Protein AF-A0A0F9EBJ7-F1 (afdb_monomer_lite)

Foldseek 3Di:
DVVVVVVVVVVCVVVCVLVPPPPLLDWWWADDDDQKTKTQDGPVPPPAPARIFIWGDPDPQDIDTDGGAFFWWDDDDQWIWGAGPQFIWIWRCPDPVPVVTDIDGDNDPVVVVVVCVVVVNDDDDDIDGPSVVVVVDDVCNTCVLQQPPCCVPPNHGLSVVLVVLLVVLLVVLLVCLQVDPDPPPNLVVLLVSLVVSLVSSCVSNVHDDPPPVVSNPVSSVSSNVSSPVSNVVNVVVVVVVVVVVVVD

Structure (mmCIF, N/CA/C/O backbone):
data_AF-A0A0F9EBJ7-F1
#
_entry.id   AF-A0A0F9EBJ7-F1
#
loop_
_atom_site.group_PDB
_atom_site.id
_atom_site.type_symbol
_atom_site.label_atom_id
_atom_site.label_alt_id
_atom_site.label_comp_id
_atom_site.label_asym_id
_atom_site.label_entity_id
_atom_site.label_seq_id
_atom_site.pdbx_PDB_ins_code
_atom_site.Cartn_x
_atom_site.Cartn_y
_atom_site.Cartn_z
_atom_site.occupancy
_atom_site.B_iso_or_equiv
_atom_site.auth_seq_id
_atom_site.auth_comp_id
_atom_site.auth_asym_id
_atom_site.auth_atom_id
_atom_site.pdbx_PDB_model_num
ATOM 1 N N . GLN A 1 1 ? -29.684 10.568 27.887 1.00 41.47 1 GLN A N 1
ATOM 2 C CA . GLN A 1 1 ? -29.953 10.331 26.450 1.00 41.47 1 GLN A CA 1
ATOM 3 C C . GLN A 1 1 ? -28.861 10.939 25.567 1.00 41.47 1 GLN A C 1
ATOM 5 O O . GLN A 1 1 ? -28.339 10.220 24.732 1.00 41.47 1 GLN A O 1
ATOM 10 N N . VAL A 1 2 ? -28.421 12.177 25.821 1.00 35.47 2 VAL A N 1
ATOM 11 C CA . VAL A 1 2 ? -27.367 12.871 25.046 1.00 35.47 2 VAL A CA 1
ATOM 12 C C . VAL A 1 2 ? -26.013 12.131 25.005 1.00 35.47 2 VAL A C 1
ATOM 14 O O . VAL A 1 2 ? -25.468 11.923 23.932 1.00 35.47 2 VAL A O 1
ATOM 17 N N . ILE A 1 3 ? -25.502 11.632 26.137 1.00 37.12 3 ILE A N 1
ATOM 18 C CA . ILE A 1 3 ? -24.195 10.930 26.193 1.00 37.12 3 ILE A CA 1
ATOM 19 C C . ILE A 1 3 ? -24.208 9.602 25.409 1.00 37.12 3 ILE A C 1
ATOM 21 O O . ILE A 1 3 ? -23.233 9.232 24.765 1.00 37.12 3 ILE A O 1
ATOM 25 N N . LEU A 1 4 ? -25.345 8.906 25.422 1.00 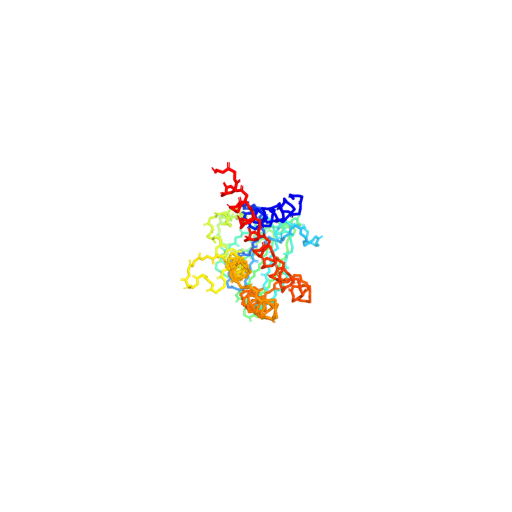36.62 4 LEU A N 1
ATOM 26 C CA . LEU A 1 4 ? -25.570 7.652 24.697 1.00 36.62 4 LEU A CA 1
ATOM 27 C C . LEU A 1 4 ? -25.615 7.871 23.179 1.00 36.62 4 LEU A C 1
ATOM 29 O O . LEU A 1 4 ? -25.099 7.052 22.425 1.00 36.62 4 LEU A O 1
ATOM 33 N N . ALA A 1 5 ? -26.188 8.999 22.751 1.00 39.44 5 ALA A N 1
ATOM 34 C CA . ALA A 1 5 ? -26.168 9.419 21.358 1.00 39.44 5 ALA A CA 1
ATOM 35 C C . ALA A 1 5 ? -24.746 9.783 20.906 1.00 39.44 5 ALA A C 1
ATOM 37 O O . ALA A 1 5 ? -24.339 9.362 19.835 1.00 39.44 5 ALA A O 1
ATOM 38 N N . ILE A 1 6 ? -23.953 10.468 21.738 1.00 42.91 6 ILE A N 1
ATOM 39 C CA . ILE A 1 6 ? -22.567 10.844 21.404 1.00 42.91 6 ILE A CA 1
ATOM 40 C C . ILE A 1 6 ? -21.671 9.606 21.233 1.00 42.91 6 ILE A C 1
ATOM 42 O O . ILE A 1 6 ? -20.919 9.529 20.265 1.00 42.91 6 ILE A O 1
ATOM 46 N N . ILE A 1 7 ? -21.783 8.608 22.119 1.00 44.38 7 ILE A N 1
ATOM 47 C CA . ILE A 1 7 ? -21.008 7.358 22.013 1.00 44.38 7 ILE A CA 1
ATOM 48 C C . ILE A 1 7 ? -21.463 6.531 20.801 1.00 44.38 7 ILE A C 1
ATOM 50 O O . ILE A 1 7 ? -20.623 6.014 20.071 1.00 44.38 7 ILE A O 1
ATOM 54 N N . GLY A 1 8 ? -22.774 6.443 20.546 1.00 41.69 8 GLY A N 1
ATOM 55 C CA . GLY A 1 8 ? -23.313 5.760 19.366 1.00 41.69 8 GLY A CA 1
ATOM 56 C C . GLY A 1 8 ? -22.931 6.438 18.045 1.00 41.69 8 GLY A C 1
ATOM 57 O O . GLY A 1 8 ? -22.617 5.755 17.077 1.00 41.69 8 GLY A O 1
ATOM 58 N N . ILE A 1 9 ? -22.888 7.771 18.009 1.00 47.06 9 ILE A N 1
ATOM 59 C CA . ILE A 1 9 ? -22.461 8.548 16.838 1.00 47.06 9 ILE A CA 1
ATOM 60 C C . ILE A 1 9 ? -20.952 8.398 16.622 1.00 47.06 9 ILE A C 1
ATOM 62 O O . ILE A 1 9 ? -20.537 8.120 15.503 1.00 47.06 9 ILE A O 1
ATOM 66 N N . GLY A 1 10 ? -20.134 8.484 17.678 1.00 44.97 10 GLY A N 1
ATOM 67 C CA . GLY A 1 10 ? -18.693 8.219 17.585 1.00 44.97 10 GLY A CA 1
ATOM 68 C C . GLY A 1 10 ? -18.390 6.798 17.092 1.00 44.97 10 GLY A C 1
ATOM 69 O O . GLY A 1 10 ? -17.510 6.607 16.259 1.00 44.97 10 GLY A O 1
ATOM 70 N N . PHE A 1 11 ? -19.181 5.817 17.536 1.00 47.69 11 PHE A N 1
ATOM 71 C CA . PHE A 1 11 ? -19.121 4.420 17.101 1.00 47.69 11 PHE A CA 1
ATOM 72 C C . PHE A 1 11 ? -19.476 4.241 15.621 1.00 47.69 11 PHE A C 1
ATOM 74 O O . PHE A 1 11 ? -18.736 3.586 14.891 1.00 47.69 11 PHE A O 1
ATOM 81 N N . VAL A 1 12 ? -20.574 4.847 15.159 1.00 48.03 12 VAL A N 1
ATOM 82 C CA . VAL A 1 12 ? -20.976 4.788 13.746 1.00 48.03 12 VAL A CA 1
ATOM 83 C C . VAL A 1 12 ? -19.964 5.523 12.874 1.00 48.03 12 VAL A C 1
ATOM 85 O O . VAL A 1 12 ? -19.597 4.995 11.837 1.00 48.03 12 VAL A O 1
ATOM 88 N N . ILE A 1 13 ? -19.441 6.673 13.304 1.00 50.53 13 ILE A N 1
ATOM 89 C CA . ILE A 1 13 ? -18.408 7.404 12.562 1.00 50.53 13 ILE A CA 1
ATOM 90 C C . ILE A 1 13 ? -17.127 6.576 12.467 1.00 50.53 13 ILE A C 1
ATOM 92 O O . ILE A 1 13 ? -16.574 6.464 11.385 1.00 50.53 13 ILE A O 1
ATOM 96 N N . MET A 1 14 ? -16.665 5.941 13.546 1.00 46.34 14 MET A N 1
ATOM 97 C CA . MET A 1 14 ? -15.438 5.139 13.510 1.00 46.34 14 MET A CA 1
ATOM 98 C C . MET A 1 14 ? -15.604 3.862 12.666 1.00 46.34 14 MET A C 1
ATOM 100 O O . MET A 1 14 ? -14.708 3.510 11.897 1.00 46.34 14 MET A O 1
ATOM 104 N N . LEU A 1 15 ? -16.766 3.203 12.755 1.00 44.88 15 LEU A N 1
ATOM 105 C CA . LEU A 1 15 ? -17.109 2.030 11.946 1.00 44.88 15 LEU A CA 1
ATOM 106 C C . LEU A 1 15 ? -17.246 2.401 10.462 1.00 44.88 15 LEU A C 1
ATOM 108 O O . LEU A 1 1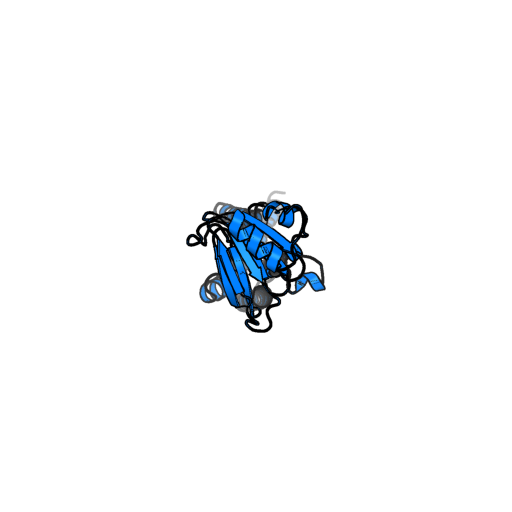5 ? -16.684 1.727 9.603 1.00 44.88 15 LEU A O 1
ATOM 112 N N . VAL A 1 16 ? -17.943 3.499 10.162 1.00 46.53 16 VAL A N 1
ATOM 113 C CA . VAL A 1 16 ? -18.090 4.028 8.804 1.00 46.53 16 VAL A CA 1
ATOM 114 C C . VAL A 1 16 ? -16.726 4.457 8.276 1.00 46.53 16 VAL A C 1
ATOM 116 O O . VAL A 1 16 ? -16.381 4.027 7.191 1.00 46.53 16 VAL A O 1
ATOM 119 N N . SER A 1 17 ? -15.885 5.170 9.023 1.00 44.59 17 SER A N 1
ATOM 120 C CA . SER A 1 17 ? -14.534 5.553 8.579 1.00 44.59 17 SER A CA 1
ATOM 121 C C . SER A 1 17 ? -13.614 4.353 8.327 1.00 44.59 17 SER A C 1
ATOM 123 O O . SER A 1 17 ? -12.820 4.377 7.390 1.00 44.59 17 SER A O 1
ATOM 125 N N . SER A 1 18 ? -13.747 3.276 9.110 1.00 45.25 18 SER A N 1
ATOM 126 C CA . SER A 1 18 ? -13.016 2.021 8.886 1.00 45.25 18 SER A CA 1
ATOM 127 C C . SER A 1 18 ? -13.520 1.248 7.662 1.00 45.25 18 SER A C 1
ATOM 129 O O . SER A 1 18 ? -12.731 0.560 7.017 1.00 45.25 18 SER A O 1
ATOM 131 N N . LEU A 1 19 ? -14.819 1.324 7.360 1.00 42.00 19 LEU A N 1
ATOM 132 C CA . LEU A 1 19 ? -15.451 0.648 6.220 1.00 42.00 19 LEU A CA 1
ATOM 133 C C . LEU A 1 19 ? -15.429 1.495 4.937 1.00 42.00 19 LEU A C 1
ATOM 135 O O . LEU A 1 19 ? -15.566 0.956 3.843 1.00 42.00 19 LEU A O 1
ATOM 139 N N . SER A 1 20 ? -15.229 2.807 5.064 1.00 42.09 20 SER A N 1
ATOM 140 C CA . SER A 1 20 ? -15.301 3.798 3.984 1.00 42.09 20 SER A CA 1
ATOM 141 C C . SER A 1 20 ? -13.928 4.270 3.534 1.00 42.09 20 SER A C 1
ATOM 143 O O . SER A 1 20 ? -13.817 5.411 3.097 1.00 42.09 20 SER A O 1
ATOM 145 N N . ARG A 1 21 ? -12.874 3.441 3.600 1.00 44.88 21 ARG A N 1
ATOM 146 C CA . ARG A 1 21 ? -11.700 3.701 2.749 1.00 44.88 21 ARG A CA 1
ATOM 147 C C . ARG A 1 21 ? -12.188 3.536 1.304 1.00 4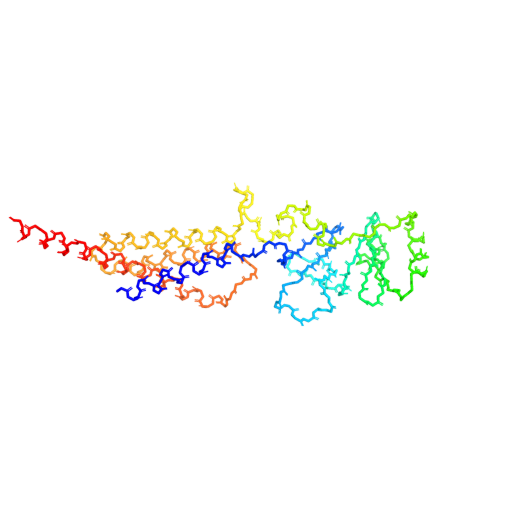4.88 21 ARG A C 1
ATOM 149 O O . ARG A 1 21 ? -12.417 2.395 0.897 1.00 44.88 21 ARG A O 1
ATOM 156 N N . PRO A 1 22 ? -12.434 4.624 0.548 1.00 39.66 22 PRO A N 1
ATOM 157 C CA . PRO A 1 22 ? -13.101 4.519 -0.737 1.00 39.66 22 PRO A CA 1
ATOM 158 C C . PRO A 1 22 ? -12.236 3.691 -1.683 1.00 39.66 22 PRO A C 1
ATOM 160 O O . PRO A 1 22 ? -11.007 3.811 -1.700 1.00 39.66 22 PRO A O 1
ATOM 163 N N . GLY A 1 23 ? -12.896 2.827 -2.451 1.00 41.59 23 GLY A N 1
ATOM 164 C CA . GLY A 1 23 ? -12.263 1.991 -3.459 1.00 41.59 23 GLY A CA 1
ATOM 165 C C . GLY A 1 23 ? -11.444 2.807 -4.459 1.00 41.59 23 GLY A C 1
ATOM 166 O O . GLY A 1 23 ? -11.782 3.945 -4.772 1.00 41.59 23 GLY A O 1
ATOM 167 N N . LEU A 1 24 ? -10.368 2.192 -4.957 1.00 43.75 24 LEU A N 1
ATOM 168 C CA . LEU A 1 24 ? -9.557 2.583 -6.126 1.00 43.75 24 LEU A CA 1
ATOM 169 C C . LEU A 1 24 ? -8.849 3.958 -6.097 1.00 43.75 24 LEU A C 1
ATOM 171 O O . LEU A 1 24 ? -7.840 4.116 -6.776 1.00 43.75 24 LEU A O 1
ATOM 175 N N . ALA A 1 25 ? -9.288 4.926 -5.291 1.00 50.34 25 ALA A N 1
ATOM 176 C CA . ALA A 1 25 ? -8.582 6.186 -5.028 1.00 50.34 25 ALA A CA 1
ATOM 177 C C . ALA A 1 25 ? -7.553 6.072 -3.891 1.00 50.34 25 ALA A C 1
ATOM 179 O O . ALA A 1 25 ? -6.746 6.974 -3.685 1.00 50.34 25 ALA A O 1
ATOM 180 N N . ALA A 1 26 ? -7.609 4.975 -3.142 1.00 64.81 26 ALA A N 1
ATOM 181 C CA . ALA A 1 26 ? -6.807 4.767 -1.957 1.00 64.81 26 ALA A CA 1
ATOM 182 C C . ALA A 1 26 ? -5.396 4.261 -2.298 1.00 64.81 26 ALA A C 1
ATOM 184 O O . ALA A 1 26 ? -5.208 3.508 -3.255 1.00 64.81 26 ALA A O 1
ATOM 185 N N . GLU A 1 27 ? -4.441 4.694 -1.478 1.00 78.94 27 GLU A N 1
ATOM 186 C CA . GLU A 1 27 ? -3.026 4.319 -1.466 1.00 78.94 27 GLU A CA 1
ATOM 187 C C . GLU A 1 27 ? -2.799 2.848 -1.834 1.00 78.94 27 GLU A C 1
ATOM 189 O O . GLU A 1 27 ? -3.574 1.971 -1.442 1.00 78.94 27 GLU A O 1
ATOM 194 N N . PHE A 1 28 ? -1.776 2.562 -2.630 1.00 84.88 28 PHE A N 1
ATOM 195 C CA . PHE A 1 28 ? -1.400 1.187 -2.954 1.00 84.88 28 PHE A CA 1
ATOM 196 C C . PHE A 1 28 ? 0.085 1.093 -3.264 1.00 84.88 28 PHE A C 1
ATOM 198 O O . PHE A 1 28 ? 0.660 2.041 -3.794 1.00 84.88 28 PHE A O 1
ATOM 205 N N . SER A 1 29 ? 0.665 -0.080 -3.022 1.00 86.75 29 SER A N 1
ATOM 206 C CA . SER A 1 29 ? 1.992 -0.459 -3.495 1.00 86.75 29 SER A CA 1
ATOM 207 C C . SER A 1 29 ? 1.889 -1.674 -4.414 1.00 86.75 29 SER A C 1
ATOM 209 O O . SER A 1 29 ? 1.451 -2.750 -4.012 1.00 86.75 29 SER A O 1
ATOM 211 N N . LEU A 1 30 ? 2.281 -1.502 -5.674 1.00 89.00 30 LEU A N 1
ATOM 212 C CA . LEU A 1 30 ? 2.245 -2.539 -6.696 1.00 89.00 30 LEU A CA 1
ATOM 213 C C . LEU A 1 30 ? 3.663 -3.006 -7.014 1.00 89.00 30 LEU A C 1
ATOM 215 O O . LEU A 1 30 ? 4.438 -2.275 -7.627 1.00 89.00 30 LEU A O 1
ATOM 219 N N . THR A 1 31 ? 3.997 -4.244 -6.654 1.00 89.44 31 THR A N 1
ATOM 220 C CA . THR A 1 31 ? 5.281 -4.847 -7.040 1.00 89.44 31 THR A CA 1
ATOM 221 C C . THR A 1 31 ? 5.350 -5.045 -8.552 1.00 89.44 31 THR A C 1
ATOM 223 O O . THR A 1 31 ? 4.503 -5.719 -9.136 1.00 89.44 31 THR A O 1
ATOM 226 N N . ILE A 1 32 ? 6.382 -4.471 -9.169 1.00 89.50 32 ILE A N 1
ATOM 227 C CA . ILE A 1 32 ? 6.629 -4.518 -10.611 1.00 89.50 32 ILE A CA 1
ATOM 228 C C . ILE A 1 32 ? 7.550 -5.699 -10.933 1.00 89.50 32 ILE A C 1
ATOM 230 O O . ILE A 1 32 ? 7.145 -6.657 -11.585 1.00 89.50 32 ILE A O 1
ATOM 234 N N . VAL A 1 33 ? 8.785 -5.639 -10.424 1.00 88.56 33 VAL A N 1
ATOM 235 C CA . VAL A 1 33 ? 9.824 -6.667 -10.563 1.00 88.56 33 VAL A CA 1
ATOM 236 C C . VAL A 1 33 ? 10.621 -6.710 -9.269 1.00 88.56 33 VAL A C 1
ATOM 238 O O . VAL A 1 33 ? 11.180 -5.701 -8.841 1.00 88.56 33 VAL A O 1
ATOM 241 N N . GLY A 1 34 ? 10.706 -7.884 -8.642 1.00 86.62 34 GLY A N 1
ATOM 242 C CA . GLY A 1 34 ? 11.534 -8.101 -7.455 1.00 86.62 34 GLY A CA 1
ATOM 243 C C . GLY A 1 34 ? 11.251 -7.097 -6.331 1.00 86.62 34 GLY A C 1
ATOM 244 O O . GLY A 1 34 ? 10.218 -7.168 -5.670 1.00 86.62 34 GLY A O 1
ATOM 245 N N . ARG A 1 35 ? 12.197 -6.181 -6.091 1.00 88.75 35 ARG A N 1
ATOM 246 C CA . ARG A 1 35 ? 12.136 -5.167 -5.021 1.00 88.75 35 ARG A CA 1
ATOM 247 C C . ARG A 1 35 ? 11.586 -3.811 -5.478 1.00 88.75 35 ARG A C 1
ATOM 249 O O . ARG A 1 35 ? 11.490 -2.909 -4.650 1.00 88.75 35 ARG A O 1
ATOM 256 N N . TYR A 1 36 ? 11.257 -3.650 -6.755 1.00 91.25 36 TYR A N 1
ATOM 257 C CA . TYR A 1 36 ? 10.780 -2.389 -7.323 1.00 91.25 36 TYR A CA 1
ATOM 258 C C . TYR A 1 36 ? 9.254 -2.365 -7.360 1.00 91.25 36 TYR A C 1
ATOM 260 O O . TYR A 1 36 ? 8.621 -3.348 -7.758 1.00 91.25 36 TYR A O 1
ATOM 268 N N . GLN A 1 37 ? 8.664 -1.252 -6.928 1.00 91.81 37 GLN A N 1
ATOM 269 C CA . GLN A 1 37 ? 7.217 -1.105 -6.789 1.00 91.81 37 GLN A CA 1
ATOM 270 C C . GLN A 1 37 ? 6.756 0.260 -7.317 1.00 91.81 37 GLN A C 1
ATOM 272 O O . GLN A 1 37 ? 7.476 1.245 -7.161 1.00 91.81 37 GLN A O 1
ATOM 277 N N . VAL A 1 38 ? 5.561 0.326 -7.911 1.00 91.31 38 VAL A N 1
ATOM 278 C CA . VAL A 1 38 ? 4.850 1.598 -8.114 1.00 91.31 38 VAL A CA 1
ATOM 279 C C . VAL A 1 38 ? 3.973 1.835 -6.896 1.00 91.31 38 VAL A C 1
ATOM 281 O O . VAL A 1 38 ? 3.098 1.022 -6.597 1.00 91.31 38 VAL A O 1
ATOM 284 N N . LEU A 1 39 ? 4.193 2.948 -6.214 1.00 89.56 39 LEU A N 1
ATOM 285 C CA . LEU A 1 39 ? 3.394 3.383 -5.081 1.00 89.56 39 LEU A CA 1
ATOM 286 C C . LEU A 1 39 ? 2.494 4.544 -5.515 1.00 89.56 39 LEU A C 1
ATOM 288 O O . LEU A 1 39 ? 2.959 5.497 -6.137 1.00 89.56 39 LEU A O 1
ATOM 292 N N . ARG A 1 40 ? 1.214 4.485 -5.154 1.00 88.06 40 ARG A N 1
ATOM 293 C CA . ARG A 1 40 ? 0.338 5.659 -5.107 1.00 88.06 40 ARG A CA 1
ATOM 294 C C . ARG A 1 40 ? 0.342 6.174 -3.669 1.00 88.06 40 ARG A C 1
ATOM 296 O O . ARG A 1 40 ? -0.289 5.518 -2.840 1.00 88.06 40 ARG A O 1
ATOM 303 N N . PRO A 1 41 ? 1.027 7.283 -3.353 1.00 79.56 41 PRO A N 1
ATOM 304 C CA . PRO A 1 41 ? 1.043 7.811 -1.996 1.00 79.56 41 PRO A CA 1
ATOM 305 C C . PRO A 1 41 ? -0.354 8.278 -1.558 1.00 79.56 41 PRO A C 1
ATOM 307 O O . PRO A 1 41 ? -1.207 8.625 -2.384 1.00 79.56 41 PRO A O 1
ATOM 310 N N . GLY A 1 42 ? -0.597 8.272 -0.247 1.00 71.12 42 GLY A N 1
ATOM 311 C CA . GLY A 1 42 ? -1.815 8.824 0.338 1.00 71.12 42 GLY A CA 1
ATOM 312 C C . GLY A 1 42 ? -1.931 10.340 0.125 1.00 71.12 42 GLY A C 1
ATOM 313 O O . GLY A 1 42 ? -0.950 11.040 -0.108 1.00 71.12 42 GLY A O 1
ATOM 314 N N . LEU A 1 43 ? -3.152 10.872 0.249 1.00 58.38 43 LEU A N 1
ATOM 315 C CA . LEU A 1 43 ? -3.437 12.316 0.146 1.00 58.38 43 LEU A CA 1
ATOM 316 C C . LEU A 1 43 ? -2.646 13.176 1.152 1.00 58.38 43 LEU A C 1
ATOM 318 O O . LEU A 1 43 ? -2.486 14.372 0.932 1.00 58.38 43 LEU A O 1
ATOM 322 N N . GLU A 1 44 ? -2.151 12.584 2.241 1.00 52.75 44 GLU A N 1
ATOM 323 C CA . GLU A 1 44 ? -1.390 13.281 3.286 1.00 52.75 44 GLU A CA 1
ATOM 324 C C . GLU A 1 44 ? 0.107 13.426 2.958 1.00 52.75 44 GLU A C 1
ATOM 326 O O . GLU A 1 44 ? 0.806 14.225 3.579 1.00 52.75 44 GLU A O 1
ATOM 331 N N . SER A 1 45 ? 0.616 12.712 1.952 1.00 58.38 45 SER A N 1
ATOM 332 C CA . SER A 1 45 ? 2.043 12.639 1.615 1.00 58.38 45 SER A CA 1
ATOM 333 C C . SER A 1 45 ? 2.523 13.804 0.733 1.00 58.38 45 SER A C 1
ATOM 335 O O . SER A 1 45 ? 3.338 13.570 -0.150 1.00 58.38 45 SER A O 1
ATOM 337 N N . GLY A 1 46 ? 2.005 15.027 0.922 1.00 51.91 46 GLY A N 1
ATOM 338 C CA . GLY A 1 46 ? 2.001 16.192 0.002 1.00 51.91 46 GLY A CA 1
ATOM 339 C C . GLY A 1 46 ? 3.321 16.730 -0.597 1.00 51.91 46 GLY A C 1
ATOM 340 O O . GLY A 1 46 ? 3.381 17.895 -0.979 1.00 51.91 46 GLY A O 1
ATOM 341 N N . HIS A 1 47 ? 4.372 15.921 -0.703 1.00 59.34 47 HIS A N 1
ATOM 342 C CA . HIS A 1 47 ? 5.687 16.245 -1.245 1.00 59.34 47 HIS A CA 1
ATOM 343 C C . HIS A 1 47 ? 6.011 15.574 -2.594 1.00 59.34 47 HIS A C 1
ATOM 345 O O . HIS A 1 47 ? 7.070 15.857 -3.150 1.00 59.34 47 HIS A O 1
ATOM 351 N N . HIS A 1 48 ? 5.135 14.730 -3.152 1.00 67.12 48 HIS A N 1
ATOM 352 C CA . HIS A 1 48 ? 5.399 14.039 -4.424 1.00 67.12 48 HIS A CA 1
ATOM 353 C C . HIS A 1 48 ? 4.866 14.818 -5.632 1.00 67.12 48 HIS A C 1
ATOM 355 O O . HIS A 1 48 ? 3.733 15.297 -5.625 1.00 67.12 48 HIS A O 1
ATOM 361 N N . LYS A 1 49 ? 5.674 14.919 -6.696 1.00 59.44 49 LYS A N 1
ATOM 362 C CA . LYS A 1 49 ? 5.359 15.689 -7.917 1.00 59.44 49 LYS A CA 1
ATOM 363 C C . LYS A 1 49 ? 4.380 15.011 -8.891 1.00 59.44 49 LYS A C 1
ATOM 365 O O . LYS A 1 49 ? 4.158 15.514 -9.981 1.00 59.44 49 LYS A O 1
ATOM 370 N N . GLY A 1 50 ? 3.717 13.927 -8.497 1.00 67.56 50 GLY A N 1
ATOM 371 C CA . GLY A 1 50 ? 2.667 13.319 -9.311 1.00 67.56 50 GLY A CA 1
ATOM 372 C C . GLY A 1 50 ? 1.921 12.195 -8.597 1.00 67.56 50 GLY A C 1
ATOM 373 O O . GLY A 1 50 ? 2.165 11.945 -7.415 1.00 67.56 50 GLY A O 1
ATOM 374 N N . PRO A 1 51 ? 0.980 11.529 -9.293 1.00 76.81 51 PRO A N 1
ATOM 375 C CA . PRO A 1 51 ? 0.068 10.575 -8.669 1.00 76.81 51 PRO A CA 1
ATOM 376 C C . PRO A 1 51 ? 0.743 9.259 -8.272 1.00 76.81 51 PRO A C 1
ATOM 378 O O . PRO A 1 51 ? 0.231 8.575 -7.386 1.00 76.81 51 PRO A O 1
ATOM 381 N N . TYR A 1 52 ? 1.865 8.901 -8.906 1.00 89.25 52 TYR A N 1
ATOM 382 C CA . TYR A 1 52 ? 2.581 7.658 -8.645 1.00 89.25 52 TYR A CA 1
ATOM 383 C C . TYR A 1 52 ? 4.086 7.887 -8.538 1.00 89.25 52 TYR A C 1
ATOM 385 O O . TYR A 1 52 ? 4.656 8.759 -9.196 1.00 89.25 52 TYR A O 1
ATOM 393 N N . VAL A 1 53 ? 4.728 7.067 -7.716 1.00 91.38 53 VAL A N 1
ATOM 394 C CA . VAL A 1 53 ? 6.170 7.100 -7.482 1.00 91.38 53 VAL A CA 1
ATOM 395 C C . VAL A 1 53 ? 6.749 5.701 -7.674 1.00 91.38 53 VAL A C 1
ATOM 397 O O . VAL A 1 53 ? 6.152 4.699 -7.271 1.00 91.38 53 VAL A O 1
ATOM 400 N N . LEU A 1 54 ? 7.913 5.615 -8.309 1.00 91.56 54 LEU A N 1
ATOM 401 C CA . LEU A 1 54 ? 8.689 4.386 -8.402 1.00 91.56 54 LEU A CA 1
ATOM 402 C C . LEU A 1 54 ? 9.581 4.287 -7.169 1.00 91.56 54 LEU A C 1
ATOM 404 O O . LEU A 1 54 ? 10.439 5.141 -6.934 1.00 91.56 54 LEU A O 1
ATOM 408 N N . ILE A 1 55 ? 9.404 3.220 -6.399 1.00 91.25 55 ILE A N 1
ATOM 409 C CA . ILE A 1 55 ? 10.186 2.955 -5.195 1.00 91.25 55 ILE A CA 1
ATOM 410 C C . ILE A 1 55 ? 10.966 1.651 -5.305 1.00 91.25 55 ILE A C 1
ATOM 412 O O . ILE A 1 55 ? 10.611 0.726 -6.039 1.00 91.25 55 ILE A O 1
ATOM 416 N N . ARG A 1 56 ? 12.012 1.561 -4.489 1.00 89.69 56 ARG A N 1
ATOM 417 C CA . ARG A 1 56 ? 12.774 0.347 -4.226 1.00 89.69 56 ARG A CA 1
ATOM 418 C C . ARG A 1 56 ? 12.662 -0.031 -2.764 1.00 89.69 56 ARG A C 1
ATOM 420 O O . ARG A 1 56 ? 13.011 0.745 -1.875 1.00 89.69 56 ARG A O 1
ATOM 427 N N . ARG A 1 57 ? 12.265 -1.268 -2.505 1.00 85.31 57 ARG A N 1
ATOM 428 C CA . ARG A 1 57 ? 12.264 -1.847 -1.167 1.00 85.31 57 ARG A CA 1
ATOM 429 C C . ARG A 1 57 ? 13.681 -2.275 -0.779 1.00 85.31 57 ARG A C 1
ATOM 431 O O . ARG A 1 57 ? 14.211 -3.240 -1.326 1.00 85.31 57 ARG A O 1
ATOM 438 N N . ILE A 1 58 ? 14.288 -1.559 0.167 1.00 83.12 58 ILE A N 1
ATOM 439 C CA . ILE A 1 58 ? 15.610 -1.891 0.725 1.00 83.12 58 ILE A CA 1
ATOM 440 C C . ILE A 1 58 ? 15.451 -2.962 1.805 1.00 83.12 58 ILE A C 1
ATOM 442 O O . ILE A 1 58 ? 16.192 -3.943 1.837 1.00 83.12 58 ILE A O 1
ATOM 446 N N . SER A 1 59 ? 14.448 -2.797 2.665 1.00 77.19 59 SER A N 1
ATOM 447 C CA . SER A 1 59 ? 14.126 -3.726 3.745 1.00 77.19 59 SER A CA 1
ATOM 448 C C . SER A 1 59 ? 12.606 -3.848 3.911 1.00 77.19 59 SER A C 1
ATOM 450 O O . SER A 1 59 ? 11.843 -3.143 3.243 1.00 77.19 59 SER A O 1
ATOM 452 N N . PRO A 1 60 ? 12.111 -4.724 4.802 1.00 68.50 60 PRO A N 1
ATOM 453 C CA . PRO A 1 60 ? 10.684 -4.822 5.070 1.00 68.50 60 PRO A CA 1
ATOM 454 C C . PRO A 1 60 ? 10.021 -3.505 5.490 1.00 68.50 60 PRO A C 1
ATOM 456 O O . PRO A 1 60 ? 8.830 -3.355 5.223 1.00 68.50 60 PRO A O 1
ATOM 459 N N . THR A 1 61 ? 10.783 -2.591 6.099 1.00 67.31 61 THR A N 1
ATOM 460 C CA . THR A 1 61 ? 10.328 -1.317 6.680 1.00 67.31 61 THR A CA 1
ATOM 461 C C . THR A 1 61 ? 10.938 -0.081 6.016 1.00 67.31 61 THR A C 1
ATOM 463 O O . THR A 1 61 ? 10.571 1.032 6.374 1.00 67.31 61 THR A O 1
ATOM 466 N N . MET A 1 62 ? 11.874 -0.252 5.078 1.00 73.19 62 MET A N 1
ATOM 467 C CA . MET A 1 62 ? 12.594 0.849 4.440 1.00 73.19 62 MET A CA 1
ATOM 468 C C . MET A 1 62 ? 12.455 0.786 2.921 1.00 73.19 62 MET A C 1
ATOM 470 O O . MET A 1 62 ? 12.812 -0.210 2.280 1.00 73.19 62 MET A O 1
ATOM 474 N N . THR A 1 63 ? 11.993 1.891 2.350 1.00 83.19 63 THR A N 1
ATOM 475 C CA . THR A 1 63 ? 11.837 2.105 0.912 1.00 83.19 63 THR A CA 1
ATOM 476 C C . THR A 1 63 ? 12.614 3.346 0.491 1.00 83.19 63 THR A C 1
ATOM 478 O O . THR A 1 63 ? 12.584 4.358 1.186 1.00 83.19 63 THR A O 1
ATOM 481 N N . ALA A 1 64 ? 13.303 3.276 -0.644 1.00 86.75 64 ALA A N 1
ATOM 482 C CA . ALA A 1 64 ? 13.903 4.432 -1.298 1.00 86.75 64 ALA A CA 1
ATOM 483 C C . ALA A 1 64 ? 13.037 4.849 -2.485 1.00 86.75 64 ALA A C 1
ATOM 485 O O . ALA A 1 64 ? 12.630 4.000 -3.278 1.00 86.75 64 ALA A O 1
ATOM 486 N N . ILE A 1 65 ? 12.775 6.144 -2.607 1.00 88.69 65 ILE A N 1
ATOM 487 C CA . ILE A 1 65 ? 12.124 6.714 -3.785 1.00 88.69 65 ILE A CA 1
ATOM 488 C C . ILE A 1 65 ? 13.185 6.828 -4.873 1.00 88.69 65 ILE A C 1
ATOM 490 O O . ILE A 1 65 ? 14.261 7.371 -4.634 1.00 88.69 65 ILE A O 1
ATOM 494 N N . LEU A 1 66 ? 12.895 6.267 -6.043 1.00 89.81 66 LEU A N 1
ATOM 495 C CA . LEU A 1 66 ? 13.774 6.347 -7.206 1.00 89.81 66 LEU A CA 1
ATOM 496 C C . LEU A 1 66 ? 13.327 7.447 -8.158 1.00 89.81 66 LEU A C 1
ATOM 498 O O . LEU A 1 66 ? 14.163 8.138 -8.729 1.00 89.81 66 LEU A O 1
ATOM 502 N N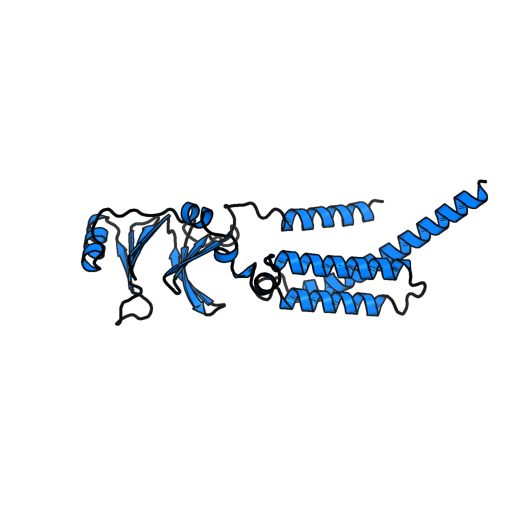 . LEU A 1 67 ? 12.014 7.577 -8.345 1.00 90.31 67 LEU A N 1
ATOM 503 C CA . LEU A 1 67 ? 11.438 8.510 -9.299 1.00 90.31 67 LEU A CA 1
ATOM 504 C C . LEU A 1 67 ? 10.041 8.926 -8.846 1.00 90.31 67 LEU A C 1
ATOM 506 O O . LEU A 1 67 ? 9.201 8.070 -8.570 1.00 90.31 67 LEU A O 1
ATOM 510 N N . ASP A 1 68 ? 9.797 10.229 -8.793 1.00 90.75 68 ASP A N 1
ATOM 511 C CA . ASP A 1 68 ? 8.459 10.787 -8.608 1.00 90.75 68 ASP A CA 1
ATOM 512 C C . ASP A 1 68 ? 7.785 11.025 -9.967 1.00 90.75 68 ASP A C 1
ATOM 514 O O . ASP A 1 68 ? 8.450 11.070 -11.001 1.00 90.75 68 ASP A O 1
ATOM 518 N N . GLY A 1 69 ? 6.462 11.199 -9.967 1.00 89.50 69 GLY A N 1
ATOM 519 C CA . GLY A 1 69 ? 5.742 11.662 -11.156 1.00 89.50 69 GLY A CA 1
ATOM 520 C C . GLY A 1 69 ? 5.580 10.615 -12.252 1.00 89.50 69 GLY A C 1
ATOM 521 O O . GLY A 1 69 ? 5.409 10.974 -13.409 1.00 89.50 69 GLY A O 1
ATOM 522 N N . VAL A 1 70 ? 5.623 9.324 -11.917 1.00 92.06 70 VAL A N 1
ATOM 523 C CA . VAL A 1 70 ? 5.394 8.250 -12.891 1.00 92.06 70 VAL A CA 1
ATOM 524 C C . VAL A 1 70 ? 3.949 8.320 -13.372 1.00 92.06 70 VAL A C 1
ATOM 526 O O . VAL A 1 70 ? 3.034 8.288 -12.556 1.00 92.06 70 VAL A O 1
ATOM 529 N N . GLU A 1 71 ? 3.729 8.371 -14.683 1.00 92.69 71 GLU A N 1
ATOM 530 C CA . GLU A 1 71 ? 2.381 8.365 -15.264 1.00 92.69 71 GLU A CA 1
ATOM 531 C C . GLU A 1 71 ? 2.028 7.000 -15.844 1.00 92.69 71 GLU A C 1
ATOM 533 O O . GLU A 1 71 ? 0.920 6.490 -15.654 1.00 92.69 71 GLU A O 1
ATOM 538 N N . ARG A 1 72 ? 2.982 6.393 -16.556 1.00 94.19 72 ARG A N 1
ATOM 539 C CA . ARG A 1 72 ? 2.817 5.095 -17.212 1.00 94.19 72 ARG A CA 1
ATOM 540 C C . ARG A 1 72 ? 4.106 4.306 -17.153 1.00 94.19 72 ARG A C 1
ATOM 542 O O . ARG A 1 72 ? 5.192 4.876 -17.196 1.00 94.19 72 ARG A O 1
ATOM 549 N N . TYR A 1 73 ? 3.992 2.986 -17.107 1.00 95.25 73 TYR A N 1
ATOM 550 C CA . TYR A 1 73 ? 5.157 2.109 -17.090 1.00 95.25 73 TYR A CA 1
ATOM 551 C C . TYR A 1 73 ? 4.898 0.807 -17.839 1.00 95.25 73 TYR A C 1
ATOM 553 O O . TYR A 1 73 ? 3.762 0.398 -18.066 1.00 95.25 73 TYR A O 1
ATOM 561 N N . ALA A 1 74 ? 5.974 0.136 -18.201 1.00 95.50 74 ALA A N 1
ATOM 562 C CA . ALA A 1 74 ? 5.980 -1.227 -18.679 1.00 95.50 74 ALA A CA 1
ATOM 563 C C . ALA A 1 74 ? 7.246 -1.930 -18.186 1.00 95.50 74 ALA A C 1
ATOM 565 O O . ALA A 1 74 ? 8.170 -1.319 -17.640 1.00 95.50 74 ALA A O 1
ATOM 566 N N . VAL A 1 75 ? 7.243 -3.246 -18.347 1.00 93.69 75 VAL A N 1
ATOM 567 C CA . VAL A 1 75 ? 8.327 -4.121 -17.923 1.00 93.69 75 VAL A CA 1
ATOM 568 C C . VAL A 1 75 ? 8.639 -5.069 -19.059 1.00 93.69 75 VAL A C 1
ATOM 570 O O . VAL A 1 75 ? 7.727 -5.693 -19.601 1.00 93.69 75 VAL A O 1
ATOM 573 N N . HIS A 1 76 ? 9.920 -5.209 -19.371 1.00 92.75 76 HIS A N 1
ATOM 574 C CA . HIS A 1 76 ? 10.428 -6.260 -20.239 1.00 92.75 76 HIS A CA 1
ATOM 575 C C . HIS A 1 76 ? 11.637 -6.900 -19.555 1.00 92.75 76 HIS A C 1
ATOM 577 O O . HIS A 1 76 ? 12.643 -6.236 -19.317 1.00 92.75 76 HIS A O 1
ATOM 583 N N . ASP A 1 77 ? 11.529 -8.180 -19.201 1.00 89.75 77 ASP A N 1
ATOM 584 C CA . ASP A 1 77 ? 12.515 -8.913 -18.399 1.00 89.75 77 ASP A CA 1
ATOM 585 C C . ASP A 1 77 ? 12.909 -8.187 -17.098 1.00 89.75 77 ASP A C 1
ATOM 587 O O . ASP A 1 77 ? 12.147 -8.165 -16.131 1.00 89.75 77 ASP A O 1
ATOM 591 N N . LYS A 1 78 ? 14.111 -7.600 -17.065 1.00 89.75 78 LYS A N 1
ATOM 592 C CA . LYS A 1 78 ? 14.673 -6.848 -15.931 1.00 89.75 78 LYS A CA 1
ATOM 593 C C . LYS A 1 78 ? 14.716 -5.340 -16.188 1.00 89.75 78 LYS A C 1
ATOM 595 O O . LYS A 1 78 ? 15.375 -4.613 -15.456 1.00 89.75 78 LYS A O 1
ATOM 600 N N . VAL A 1 79 ? 14.044 -4.862 -17.228 1.00 92.88 79 VAL A N 1
ATOM 601 C CA . VAL A 1 79 ? 14.025 -3.448 -17.601 1.00 92.88 79 VAL A CA 1
ATOM 602 C C . VAL A 1 79 ? 12.645 -2.884 -17.302 1.00 92.88 79 VAL A C 1
ATOM 604 O O . VAL A 1 79 ? 11.643 -3.322 -17.869 1.00 92.88 79 VAL A O 1
ATOM 607 N N . ILE A 1 80 ? 12.597 -1.905 -16.405 1.00 94.75 80 ILE A N 1
ATOM 608 C CA . ILE A 1 80 ? 11.401 -1.125 -16.090 1.00 94.75 80 ILE A CA 1
ATOM 609 C C . ILE A 1 80 ? 11.526 0.193 -16.841 1.00 94.75 80 ILE A C 1
ATOM 611 O O . ILE A 1 80 ? 12.539 0.875 -16.735 1.00 94.75 80 ILE A O 1
ATOM 615 N N . PHE A 1 81 ? 10.516 0.571 -17.607 1.00 96.19 81 PHE A N 1
ATOM 616 C CA . PHE A 1 81 ? 10.566 1.793 -18.401 1.00 96.19 81 PHE A CA 1
ATOM 617 C C . PHE A 1 81 ? 9.204 2.448 -18.473 1.00 96.19 81 PHE A C 1
ATOM 619 O O . PHE A 1 81 ? 8.181 1.800 -18.254 1.00 96.19 81 PHE A O 1
ATOM 626 N N . GLY A 1 82 ? 9.175 3.733 -18.792 1.00 95.94 82 GLY A N 1
ATOM 627 C CA . GLY A 1 82 ? 7.918 4.453 -18.806 1.00 95.94 82 GLY A CA 1
ATOM 628 C C . GLY A 1 82 ? 8.057 5.938 -19.051 1.00 95.94 82 GLY A C 1
ATOM 629 O O . GLY A 1 82 ? 9.069 6.414 -19.564 1.00 95.94 82 GLY A O 1
ATOM 630 N N . GLU A 1 83 ? 6.996 6.630 -18.671 1.00 95.00 83 GLU A N 1
ATOM 631 C CA . GLU A 1 83 ? 6.780 8.058 -18.851 1.00 95.00 83 GLU A CA 1
ATOM 632 C C . GLU A 1 83 ? 6.539 8.702 -17.484 1.00 95.00 83 GLU A C 1
ATOM 634 O O . GLU A 1 83 ? 5.878 8.118 -16.611 1.00 95.00 83 GLU A O 1
ATOM 639 N N . THR A 1 84 ? 7.103 9.890 -17.310 1.00 93.69 84 THR A N 1
ATOM 640 C CA . THR A 1 84 ? 6.884 10.776 -16.171 1.00 93.69 84 THR A CA 1
ATOM 641 C C . THR A 1 84 ? 6.335 12.121 -16.634 1.00 93.69 84 THR A C 1
ATOM 643 O O . THR A 1 84 ? 6.316 12.421 -17.824 1.00 93.69 84 THR A O 1
ATOM 646 N N . ASP A 1 85 ? 5.955 12.962 -15.677 1.00 89.50 85 ASP A N 1
ATOM 647 C CA . ASP A 1 85 ? 5.545 14.356 -15.886 1.00 89.50 85 ASP A CA 1
ATOM 648 C C . ASP A 1 85 ? 6.564 15.213 -16.667 1.00 89.50 85 ASP A C 1
ATOM 650 O O . ASP A 1 85 ? 6.188 16.175 -17.337 1.00 89.50 85 ASP A O 1
ATOM 654 N N . VAL A 1 86 ? 7.853 14.874 -16.582 1.00 90.38 86 VAL A N 1
ATOM 655 C CA . VAL A 1 86 ? 8.961 15.624 -17.201 1.00 90.38 86 VAL A CA 1
ATOM 656 C C . VAL A 1 86 ? 9.657 14.898 -18.357 1.00 90.38 86 VAL A C 1
ATOM 658 O O . VAL A 1 86 ? 10.565 15.470 -18.960 1.00 90.38 86 VAL A O 1
ATOM 661 N N . GLY A 1 87 ? 9.280 13.658 -18.684 1.00 94.12 87 GLY A N 1
ATOM 662 C CA . GLY A 1 87 ? 9.925 12.914 -19.768 1.00 94.12 87 GLY A CA 1
ATOM 663 C C . GLY A 1 87 ? 9.750 11.401 -19.686 1.00 94.12 87 GLY A C 1
ATOM 664 O O . GLY A 1 87 ? 8.677 10.886 -19.395 1.00 94.12 87 GLY A O 1
ATOM 665 N N . TYR A 1 88 ? 10.819 10.668 -19.983 1.00 96.19 88 TYR A N 1
ATOM 666 C CA . TYR A 1 88 ? 10.829 9.211 -20.065 1.00 96.19 88 TYR A CA 1
ATOM 667 C C . TYR A 1 88 ? 11.936 8.622 -19.201 1.00 96.19 88 TYR A C 1
ATOM 669 O O . TYR A 1 88 ? 12.974 9.247 -18.984 1.00 96.19 88 TYR A O 1
ATOM 677 N N . PHE A 1 89 ? 11.752 7.382 -18.756 1.00 96.00 89 PHE A N 1
ATOM 678 C CA . PHE A 1 89 ? 12.753 6.690 -17.953 1.00 96.00 89 PHE A CA 1
ATOM 679 C C . PHE A 1 89 ? 13.004 5.258 -18.419 1.00 96.00 89 PHE A C 1
ATOM 681 O O . PHE A 1 89 ? 12.137 4.599 -19.007 1.00 96.00 89 PHE A O 1
ATOM 688 N N . VAL A 1 90 ? 14.212 4.782 -18.124 1.00 96.00 90 VAL A N 1
ATOM 689 C CA . VAL A 1 90 ? 14.625 3.381 -18.234 1.00 96.00 90 VAL A CA 1
ATOM 690 C C . VAL A 1 90 ? 15.407 3.026 -16.980 1.00 96.00 90 VAL A C 1
ATOM 692 O O . VAL A 1 90 ? 16.361 3.707 -16.623 1.00 96.00 90 VAL A O 1
ATOM 695 N N . LEU A 1 91 ? 15.011 1.946 -16.328 1.00 94.50 91 LEU A N 1
ATOM 696 C CA . LEU A 1 91 ? 15.661 1.378 -15.164 1.00 94.50 91 LEU A CA 1
ATOM 697 C C . LEU A 1 91 ? 16.012 -0.075 -15.464 1.00 94.50 91 LEU A C 1
ATOM 699 O O . LEU A 1 91 ? 15.128 -0.917 -15.613 1.00 94.50 91 LEU A O 1
ATOM 703 N N . ASP A 1 92 ? 17.305 -0.367 -15.534 1.00 92.06 92 ASP A N 1
ATOM 704 C CA . ASP A 1 92 ? 17.802 -1.734 -15.682 1.00 92.06 92 ASP A CA 1
ATOM 705 C C . ASP A 1 92 ? 18.070 -2.335 -14.299 1.00 92.06 92 ASP A C 1
ATOM 707 O O . ASP A 1 92 ? 19.025 -1.955 -13.625 1.00 92.06 92 ASP A O 1
ATOM 711 N N . THR A 1 93 ? 17.221 -3.267 -13.867 1.00 88.19 93 THR A N 1
ATOM 712 C CA . THR A 1 93 ? 17.325 -3.958 -12.572 1.00 88.19 93 THR A CA 1
ATOM 713 C C . THR A 1 93 ? 18.226 -5.195 -12.632 1.00 88.19 93 THR A C 1
ATOM 715 O O . THR A 1 93 ? 18.317 -5.939 -11.654 1.00 88.19 93 THR A O 1
ATOM 718 N N . GLY A 1 94 ? 18.795 -5.502 -13.800 1.00 81.25 94 GLY A N 1
ATOM 719 C CA . GLY A 1 94 ? 19.634 -6.671 -14.049 1.00 81.25 94 GLY A CA 1
ATOM 720 C C . GLY A 1 94 ? 21.119 -6.366 -14.189 1.00 81.25 94 GLY A C 1
ATOM 721 O O . GLY A 1 94 ? 21.895 -7.317 -14.285 1.00 81.25 94 GLY A O 1
ATOM 722 N N . ALA A 1 95 ? 21.499 -5.087 -14.201 1.00 74.25 95 ALA A N 1
ATOM 723 C CA . ALA A 1 95 ? 22.876 -4.648 -14.364 1.00 74.25 95 ALA A CA 1
ATOM 724 C C . ALA A 1 95 ? 23.781 -5.248 -13.274 1.00 74.25 95 ALA A C 1
ATOM 726 O O . ALA A 1 95 ? 23.574 -5.042 -12.079 1.00 74.25 95 ALA A O 1
ATOM 727 N N . THR A 1 96 ? 24.803 -5.996 -13.691 1.00 63.66 96 THR A N 1
ATOM 728 C CA . THR A 1 96 ? 25.803 -6.585 -12.786 1.00 63.66 96 THR A CA 1
ATOM 729 C C . THR A 1 96 ? 26.661 -5.526 -12.106 1.00 63.66 96 THR A C 1
ATOM 731 O O . THR A 1 96 ? 27.065 -5.709 -10.960 1.00 63.66 96 THR A O 1
ATOM 734 N N . ASP A 1 97 ? 26.893 -4.414 -12.798 1.00 61.06 97 ASP A N 1
ATOM 735 C CA . ASP A 1 97 ? 27.813 -3.359 -12.364 1.00 61.06 97 ASP A CA 1
ATOM 736 C C . ASP A 1 97 ? 27.138 -2.401 -11.370 1.00 61.06 97 ASP A C 1
ATOM 738 O O . ASP A 1 97 ? 27.788 -1.782 -10.527 1.00 61.06 97 ASP A O 1
ATOM 742 N N . HIS A 1 98 ? 25.806 -2.350 -11.413 1.00 63.59 98 HIS A N 1
ATOM 743 C CA . HIS A 1 98 ? 24.961 -1.607 -10.492 1.00 63.59 98 HIS A CA 1
ATOM 744 C C . HIS A 1 98 ? 23.875 -2.544 -9.953 1.00 63.59 98 HIS A C 1
ATOM 746 O O . HIS A 1 98 ? 22.757 -2.538 -10.468 1.00 63.59 98 HIS A O 1
ATOM 752 N N . PRO A 1 99 ? 24.159 -3.328 -8.890 1.00 62.50 99 PRO A N 1
ATOM 753 C CA . PRO A 1 99 ? 23.193 -4.277 -8.314 1.00 62.50 99 PRO A CA 1
ATOM 754 C C . PRO A 1 99 ? 21.903 -3.602 -7.816 1.00 62.50 99 PRO A C 1
ATOM 756 O O . PRO A 1 99 ? 20.886 -4.250 -7.578 1.00 62.50 99 PRO A O 1
ATOM 759 N N . ASP A 1 100 ? 21.965 -2.283 -7.674 1.00 66.19 100 ASP A N 1
ATOM 760 C CA . ASP A 1 100 ? 20.920 -1.378 -7.233 1.00 66.19 100 ASP A CA 1
ATOM 761 C C . ASP A 1 100 ? 20.024 -0.847 -8.372 1.00 66.19 100 ASP A C 1
ATOM 763 O O . ASP A 1 100 ? 18.996 -0.207 -8.102 1.00 66.19 100 ASP A O 1
ATOM 767 N N . GLY A 1 101 ? 20.379 -1.178 -9.614 1.00 74.31 101 GLY A N 1
ATOM 768 C CA . GLY A 1 101 ? 19.768 -0.736 -10.859 1.00 74.31 101 GLY A CA 1
ATOM 769 C C . GLY A 1 101 ? 20.255 0.638 -11.319 1.00 74.31 101 GLY A C 1
ATOM 770 O O . GLY A 1 101 ? 20.567 1.506 -10.507 1.00 74.31 101 GLY A O 1
ATOM 771 N N . GLU A 1 102 ? 20.316 0.835 -12.633 1.00 84.81 102 GLU A N 1
ATOM 772 C CA . GLU A 1 102 ? 20.732 2.100 -13.251 1.00 84.81 102 GLU A CA 1
ATOM 773 C C . GLU A 1 102 ? 19.504 2.834 -13.806 1.00 84.81 102 GLU A C 1
ATOM 775 O O . GLU A 1 102 ? 18.885 2.363 -14.765 1.00 84.81 102 GLU A O 1
ATOM 780 N N . LEU A 1 103 ? 19.127 3.959 -13.182 1.00 90.50 103 LEU A N 1
ATOM 781 C CA . LEU A 1 103 ? 18.020 4.809 -13.630 1.00 90.50 103 LEU A CA 1
ATOM 782 C C . LEU A 1 103 ? 18.536 5.871 -14.602 1.00 90.50 103 LEU A C 1
ATOM 784 O O . LEU A 1 103 ? 19.305 6.749 -14.221 1.00 90.50 103 LEU A O 1
ATOM 788 N N . ASN A 1 104 ? 18.042 5.821 -15.831 1.00 93.56 104 ASN A N 1
ATOM 789 C CA . ASN A 1 104 ? 18.324 6.790 -16.878 1.00 93.56 104 ASN A CA 1
ATOM 790 C C . ASN A 1 104 ? 17.052 7.563 -17.237 1.00 93.56 104 ASN A C 1
ATOM 792 O O . ASN A 1 104 ? 15.991 6.961 -17.430 1.00 93.56 104 ASN A O 1
ATOM 796 N N . LEU A 1 105 ? 17.172 8.887 -17.339 1.00 95.00 105 LEU A N 1
ATOM 797 C CA . LEU A 1 105 ? 16.090 9.808 -17.688 1.00 95.00 105 LEU A CA 1
ATOM 798 C C . LEU A 1 105 ? 16.345 10.424 -19.062 1.00 95.00 105 LEU A C 1
ATOM 800 O O . LEU A 1 105 ? 17.487 10.703 -19.426 1.00 95.00 105 LEU A O 1
ATOM 804 N N . PHE A 1 106 ? 15.274 10.639 -19.815 1.00 96.50 106 PHE A N 1
ATOM 805 C CA . PHE A 1 106 ? 15.319 11.141 -21.181 1.00 96.50 106 PHE A CA 1
ATOM 806 C C . PHE A 1 106 ? 14.219 12.176 -21.381 1.00 96.50 106 PHE A C 1
ATOM 808 O O . PHE A 1 106 ? 13.057 11.913 -21.089 1.00 96.50 106 PHE A O 1
ATOM 815 N N . GLU A 1 107 ? 14.559 13.331 -21.941 1.00 95.12 107 GLU A N 1
ATOM 816 C CA . GLU A 1 107 ? 13.567 14.359 -22.286 1.00 95.12 107 GLU A CA 1
ATOM 817 C C . GLU A 1 107 ? 12.825 14.017 -23.589 1.00 95.12 107 GLU A C 1
ATOM 819 O O . GLU A 1 107 ? 11.676 14.404 -23.787 1.00 95.12 107 GLU A O 1
ATOM 824 N N . ASN A 1 108 ? 13.467 13.260 -24.487 1.00 95.44 108 ASN A N 1
ATOM 825 C CA . ASN A 1 108 ? 12.947 12.954 -25.816 1.00 95.44 108 ASN A CA 1
ATOM 826 C C . ASN A 1 108 ? 12.679 11.453 -26.012 1.00 95.44 108 ASN A C 1
ATOM 828 O O . ASN A 1 108 ? 13.482 10.586 -25.657 1.00 95.44 108 ASN A O 1
ATOM 832 N N . GLN A 1 109 ? 11.563 11.152 -26.678 1.00 94.25 109 GLN A N 1
ATOM 833 C CA . GLN A 1 109 ? 11.127 9.799 -27.005 1.00 94.25 109 GLN A CA 1
ATOM 834 C C . GLN A 1 109 ? 12.112 9.056 -27.925 1.00 94.25 109 GLN A C 1
ATOM 836 O O . GLN A 1 109 ? 12.212 7.829 -27.855 1.00 94.25 109 GLN A O 1
ATOM 841 N N . LEU A 1 110 ? 12.825 9.767 -28.807 1.00 95.06 110 LEU A N 1
ATOM 842 C CA . LEU A 1 110 ? 13.793 9.151 -29.724 1.00 95.06 110 LEU A CA 1
ATOM 843 C C . LEU A 1 110 ? 14.979 8.538 -28.971 1.00 95.06 110 LEU A C 1
ATOM 845 O O . LEU A 1 110 ? 15.293 7.364 -29.185 1.00 95.06 110 LEU A O 1
ATOM 849 N N . ASP A 1 111 ? 15.577 9.297 -28.054 1.00 95.69 111 ASP A N 1
ATOM 850 C CA . ASP A 1 111 ? 16.714 8.845 -27.244 1.00 95.69 111 ASP A CA 1
ATOM 851 C C . ASP A 1 111 ? 16.296 7.729 -26.290 1.00 95.69 111 ASP A C 1
ATOM 853 O O . ASP A 1 111 ? 16.983 6.711 -26.168 1.00 95.69 111 ASP A O 1
ATOM 857 N N . TRP A 1 112 ? 15.105 7.867 -25.707 1.00 96.25 112 TRP A N 1
ATOM 858 C CA . TRP A 1 112 ? 14.490 6.833 -24.887 1.00 96.25 112 TRP A CA 1
ATOM 859 C C . TRP A 1 112 ? 14.323 5.508 -25.646 1.00 96.25 112 TRP A C 1
ATOM 861 O O . TRP A 1 112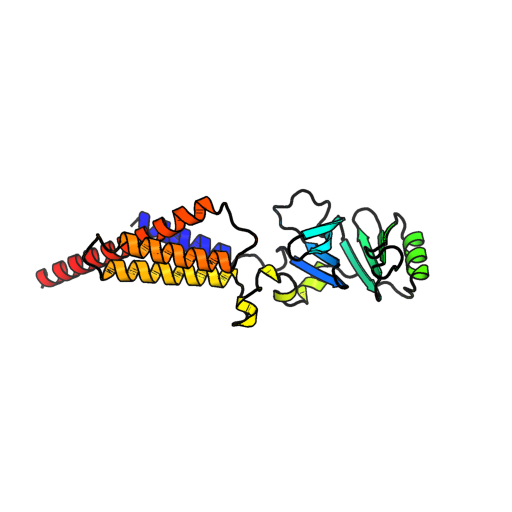 ? 14.751 4.453 -25.175 1.00 96.25 112 TRP A O 1
ATOM 871 N N . ARG A 1 113 ? 13.777 5.540 -26.870 1.00 94.94 113 ARG A N 1
ATOM 872 C CA . ARG A 1 113 ? 13.645 4.337 -27.710 1.00 94.94 113 ARG A CA 1
ATOM 873 C C . ARG A 1 113 ? 14.995 3.750 -28.106 1.00 94.94 113 ARG A C 1
ATOM 875 O O . ARG A 1 113 ? 15.125 2.528 -28.176 1.00 94.94 113 ARG A O 1
ATOM 882 N N . ALA A 1 114 ? 15.993 4.590 -28.372 1.00 94.81 114 ALA A N 1
ATOM 883 C CA . ALA A 1 114 ? 17.343 4.123 -28.665 1.00 94.81 114 ALA A CA 1
ATOM 884 C C . ALA A 1 114 ? 17.959 3.402 -27.454 1.00 94.81 114 ALA A C 1
ATOM 886 O O . ALA A 1 114 ? 18.559 2.338 -27.621 1.00 94.81 114 ALA A O 1
ATOM 887 N N . ALA A 1 115 ? 17.767 3.928 -26.241 1.00 94.31 115 ALA A N 1
ATOM 888 C CA . ALA A 1 115 ? 18.202 3.285 -25.004 1.00 94.31 115 ALA A CA 1
ATOM 889 C C . ALA A 1 115 ? 17.488 1.944 -24.765 1.00 94.31 115 ALA A C 1
ATOM 891 O O . ALA A 1 115 ? 18.142 0.954 -24.444 1.00 94.31 115 ALA A O 1
ATOM 892 N N . LEU A 1 116 ? 16.176 1.876 -25.006 1.00 94.69 116 LEU A N 1
ATOM 893 C CA . LEU A 1 116 ? 15.398 0.638 -24.887 1.00 94.69 116 LEU A CA 1
ATOM 894 C C . LEU A 1 116 ? 15.871 -0.461 -25.843 1.00 94.69 116 LEU A C 1
ATOM 896 O O . LEU A 1 116 ? 16.063 -1.601 -25.419 1.00 94.69 116 LEU A O 1
ATOM 900 N N . ARG A 1 117 ? 16.152 -0.116 -27.105 1.00 94.50 117 ARG A N 1
ATOM 901 C CA . ARG A 1 117 ? 16.708 -1.070 -28.079 1.00 94.50 117 ARG A CA 1
ATOM 902 C C . ARG A 1 117 ? 18.069 -1.606 -27.652 1.00 94.50 117 ARG A C 1
ATOM 904 O O . ARG A 1 117 ? 18.312 -2.801 -27.771 1.00 94.50 117 ARG A O 1
ATOM 911 N N . LYS A 1 118 ? 18.943 -0.755 -27.097 1.00 93.12 118 LYS A N 1
ATOM 912 C CA . LYS A 1 118 ? 20.239 -1.196 -26.542 1.00 93.12 118 LYS A CA 1
ATOM 913 C C . LYS A 1 118 ? 20.076 -2.199 -25.397 1.00 93.12 118 LYS A C 1
ATOM 915 O O . LYS A 1 118 ? 20.972 -3.003 -25.170 1.00 93.12 118 LYS A O 1
ATOM 920 N N . LYS A 1 119 ? 18.947 -2.151 -24.689 1.00 90.50 119 LYS A N 1
ATOM 921 C CA . LYS A 1 119 ? 18.587 -3.079 -23.612 1.00 90.50 119 LYS A CA 1
ATOM 922 C C . LYS A 1 119 ? 17.764 -4.286 -24.098 1.00 90.50 119 LYS A C 1
ATOM 924 O O . LYS A 1 119 ? 17.279 -5.047 -23.271 1.00 90.50 119 LYS A O 1
ATOM 929 N N . GLY A 1 120 ? 17.617 -4.474 -25.412 1.00 92.19 120 GLY A N 1
ATOM 930 C CA . GLY A 1 120 ? 16.928 -5.624 -26.006 1.00 92.19 120 GLY A CA 1
ATOM 931 C C . GLY A 1 120 ? 15.402 -5.514 -26.052 1.00 92.19 120 GLY A C 1
ATOM 932 O O . GLY A 1 120 ? 14.736 -6.495 -26.365 1.00 92.19 120 GLY A O 1
ATOM 933 N N . VAL A 1 121 ? 14.831 -4.341 -25.758 1.00 91.88 121 VAL A N 1
ATOM 934 C CA . VAL A 1 121 ? 13.383 -4.119 -25.856 1.00 91.88 121 VAL A CA 1
ATOM 935 C C . VAL A 1 121 ? 13.041 -3.708 -27.288 1.00 91.88 121 VAL A C 1
ATOM 937 O O . VAL A 1 121 ? 13.285 -2.571 -27.705 1.00 91.88 121 VAL A O 1
ATOM 940 N N . GLU A 1 122 ? 12.475 -4.644 -28.047 1.00 89.38 122 GLU A N 1
ATOM 941 C CA . GLU A 1 122 ? 12.068 -4.445 -29.440 1.00 89.38 122 GLU A CA 1
ATOM 942 C C . GLU A 1 122 ? 10.541 -4.492 -29.609 1.00 89.38 122 GLU A C 1
ATOM 944 O O . GLU A 1 122 ? 9.822 -5.120 -28.837 1.00 89.38 122 GLU A O 1
ATOM 949 N N . GLY A 1 123 ? 10.033 -3.824 -30.650 1.00 84.00 123 GLY A N 1
ATOM 950 C CA . GLY A 1 123 ? 8.611 -3.836 -31.003 1.00 84.00 123 GLY A CA 1
ATOM 951 C C . GLY A 1 123 ? 7.786 -2.653 -30.471 1.00 84.00 123 GLY A C 1
ATOM 952 O O . GLY A 1 123 ? 8.332 -1.663 -29.972 1.00 84.00 123 GLY A O 1
ATOM 953 N N . PRO A 1 124 ? 6.453 -2.693 -30.662 1.00 85.69 124 PRO A N 1
ATOM 954 C CA . PRO A 1 124 ? 5.555 -1.647 -30.191 1.00 85.69 124 PRO A CA 1
ATOM 955 C C . PRO A 1 124 ? 5.486 -1.643 -28.659 1.00 85.69 124 PRO A C 1
ATOM 957 O O . PRO A 1 124 ? 5.102 -2.628 -28.034 1.00 85.69 124 PRO A O 1
ATOM 960 N N . LEU A 1 125 ? 5.836 -0.507 -28.055 1.00 88.81 125 LEU A N 1
ATOM 961 C CA . LEU A 1 125 ? 5.819 -0.327 -26.605 1.00 88.81 125 LEU A CA 1
ATOM 962 C C . LEU A 1 125 ? 4.394 -0.030 -26.137 1.00 88.81 125 LEU A C 1
ATOM 964 O O . LEU A 1 125 ? 3.843 1.027 -26.450 1.00 88.81 125 LEU A O 1
ATOM 968 N N . GLN A 1 126 ? 3.806 -0.941 -25.364 1.00 91.50 126 GLN A N 1
ATOM 969 C CA . GLN A 1 126 ? 2.530 -0.703 -24.699 1.00 91.50 126 GLN A CA 1
ATOM 970 C C . GLN A 1 126 ? 2.779 -0.323 -23.241 1.00 91.50 126 GLN A C 1
ATOM 972 O O . GLN A 1 126 ? 3.036 -1.181 -22.400 1.00 91.50 126 GLN A O 1
ATOM 977 N N . LEU A 1 127 ? 2.707 0.976 -22.948 1.00 93.25 127 LEU A N 1
ATOM 978 C CA . LEU A 1 127 ? 2.775 1.462 -21.575 1.00 93.25 127 LEU A CA 1
ATOM 979 C C . LEU A 1 127 ? 1.428 1.262 -20.875 1.00 93.25 127 LEU A C 1
ATOM 981 O O . LEU A 1 127 ? 0.363 1.504 -21.450 1.00 93.25 127 LEU A O 1
ATOM 985 N N . LEU A 1 128 ? 1.490 0.823 -19.625 1.00 93.38 128 LEU A N 1
ATOM 986 C CA . LEU A 1 128 ? 0.343 0.553 -18.774 1.00 93.38 128 LEU A CA 1
ATOM 987 C C . LEU A 1 128 ? 0.130 1.707 -17.793 1.00 93.38 128 LEU A C 1
ATOM 989 O O . LEU A 1 128 ? 1.077 2.280 -17.258 1.00 93.38 128 LEU A O 1
ATOM 993 N N . ASP A 1 129 ? -1.139 2.014 -17.543 1.00 91.44 129 ASP A N 1
ATOM 994 C CA . ASP A 1 129 ? -1.564 2.926 -16.481 1.00 91.44 129 ASP A CA 1
ATOM 995 C C . ASP A 1 129 ? -1.524 2.179 -15.131 1.00 91.44 129 ASP A C 1
ATOM 997 O O . ASP A 1 129 ? -2.234 1.170 -14.993 1.00 91.44 129 ASP A O 1
ATOM 1001 N N . PRO A 1 130 ? -0.743 2.646 -14.134 1.00 90.25 130 PRO A N 1
ATOM 1002 C CA . PRO A 1 130 ? -0.671 2.038 -12.807 1.00 90.25 130 PRO A CA 1
ATOM 1003 C C . PRO A 1 130 ? -2.028 1.772 -12.168 1.00 90.25 130 PRO A C 1
ATOM 1005 O O . PRO A 1 130 ? -2.216 0.724 -11.548 1.00 90.25 130 PRO A O 1
ATOM 1008 N N . LEU A 1 131 ? -2.996 2.671 -12.354 1.00 88.44 131 LEU A N 1
ATOM 1009 C CA . LEU A 1 131 ? -4.325 2.521 -11.776 1.00 88.44 131 LEU A CA 1
ATOM 1010 C C . LEU A 1 131 ? -5.095 1.373 -12.418 1.00 88.44 131 LEU A C 1
ATOM 1012 O O . LEU A 1 131 ? -5.759 0.601 -11.725 1.00 88.44 131 LEU A O 1
ATOM 1016 N N . ARG A 1 132 ? -4.994 1.243 -13.745 1.00 88.38 132 ARG A N 1
ATOM 1017 C CA . ARG A 1 132 ? -5.634 0.144 -14.477 1.00 88.38 132 ARG A CA 1
ATOM 1018 C C . ARG A 1 132 ? -5.032 -1.190 -14.079 1.00 88.38 132 ARG A C 1
ATOM 1020 O O . ARG A 1 132 ? -5.781 -2.139 -13.865 1.00 88.38 132 ARG A O 1
ATOM 1027 N N . VAL A 1 133 ? -3.708 -1.261 -13.936 1.00 89.31 133 VAL A N 1
ATOM 1028 C CA . VAL A 1 133 ? -3.053 -2.489 -13.469 1.00 89.31 133 VAL A CA 1
ATOM 1029 C C . VAL A 1 133 ? -3.502 -2.801 -12.046 1.00 89.31 133 VAL A C 1
ATOM 1031 O O . VAL A 1 133 ? -3.953 -3.917 -11.796 1.00 89.31 133 VAL A O 1
ATOM 1034 N N . ALA A 1 134 ? -3.478 -1.821 -11.141 1.00 86.81 134 ALA A N 1
ATOM 1035 C CA . ALA A 1 134 ? -3.926 -2.006 -9.766 1.00 86.81 134 ALA A CA 1
ATOM 1036 C C . ALA A 1 134 ? -5.381 -2.500 -9.687 1.00 86.81 134 ALA A C 1
ATOM 1038 O O . ALA A 1 134 ? -5.663 -3.431 -8.943 1.00 86.81 134 ALA A O 1
ATOM 1039 N N . ALA A 1 135 ? -6.291 -1.977 -10.512 1.00 85.31 135 ALA A N 1
ATOM 1040 C CA . ALA A 1 135 ? -7.692 -2.406 -10.534 1.00 85.31 135 ALA A CA 1
ATOM 1041 C C . ALA A 1 135 ? -7.891 -3.893 -10.889 1.00 85.31 135 ALA A C 1
ATOM 1043 O O . ALA A 1 135 ? -8.894 -4.488 -10.499 1.00 85.31 135 ALA A O 1
ATOM 1044 N N . THR A 1 136 ? -6.947 -4.501 -11.614 1.00 86.88 136 THR A N 1
ATOM 1045 C CA . THR A 1 136 ? -6.986 -5.934 -11.963 1.00 86.88 136 THR A CA 1
ATOM 1046 C C . THR A 1 136 ? -6.369 -6.837 -10.896 1.00 86.88 136 THR A C 1
ATOM 1048 O O . THR A 1 136 ? -6.510 -8.059 -10.963 1.00 86.88 136 THR A O 1
ATOM 1051 N N . ARG A 1 137 ? -5.668 -6.257 -9.916 1.00 83.19 137 ARG A N 1
ATOM 1052 C CA . ARG A 1 137 ? -4.945 -6.998 -8.884 1.00 83.19 137 ARG A CA 1
ATOM 1053 C C . ARG A 1 137 ? -5.797 -7.162 -7.629 1.00 83.19 137 ARG A C 1
ATOM 1055 O O . ARG A 1 137 ? -6.565 -6.269 -7.270 1.00 83.19 137 ARG A O 1
ATOM 1062 N N . PRO A 1 138 ? -5.667 -8.294 -6.922 1.00 82.12 138 PRO A N 1
ATOM 1063 C CA . PRO A 1 138 ? -6.381 -8.480 -5.671 1.00 82.12 138 PRO A CA 1
ATOM 1064 C C . PRO A 1 138 ? -5.858 -7.493 -4.616 1.00 82.12 138 PRO A C 1
ATOM 1066 O O . PRO A 1 138 ? -4.655 -7.263 -4.511 1.00 82.12 138 PRO A O 1
ATOM 1069 N N . ALA A 1 139 ? -6.750 -6.957 -3.776 1.00 77.06 139 ALA A N 1
ATOM 1070 C CA . ALA A 1 139 ? -6.411 -5.937 -2.773 1.00 77.06 139 ALA A CA 1
ATOM 1071 C C . ALA A 1 139 ? -5.243 -6.333 -1.845 1.00 77.06 139 ALA A C 1
ATOM 1073 O O . ALA A 1 139 ? -4.458 -5.484 -1.435 1.00 77.06 139 ALA A O 1
ATOM 1074 N N . LYS A 1 140 ? -5.089 -7.633 -1.569 1.00 71.50 140 LYS A N 1
ATOM 1075 C CA . LYS A 1 140 ? -3.992 -8.202 -0.771 1.00 71.50 140 LYS A CA 1
ATOM 1076 C C . LYS A 1 140 ? -2.596 -8.013 -1.382 1.00 71.50 140 LYS A C 1
ATOM 1078 O O . LYS A 1 140 ? -1.623 -7.956 -0.643 1.00 71.50 140 LYS A O 1
ATOM 1083 N N . GLU A 1 141 ? -2.489 -7.958 -2.711 1.00 78.88 141 GLU A N 1
ATOM 1084 C CA . GLU A 1 141 ? -1.216 -7.702 -3.404 1.00 78.88 141 GLU A CA 1
ATOM 1085 C C . GLU A 1 141 ? -0.863 -6.215 -3.374 1.00 78.88 141 GLU A C 1
ATOM 1087 O O . GLU A 1 141 ? 0.312 -5.871 -3.339 1.00 78.88 141 GLU A O 1
ATOM 1092 N N . LEU A 1 142 ? -1.885 -5.357 -3.362 1.00 80.38 142 LEU A N 1
ATOM 1093 C CA . LEU A 1 142 ? -1.760 -3.901 -3.383 1.00 80.38 142 LEU A CA 1
ATOM 1094 C C . LEU A 1 142 ? -1.464 -3.293 -2.010 1.00 80.38 142 LEU A C 1
ATOM 1096 O O . LEU A 1 142 ? -0.917 -2.196 -1.940 1.00 80.38 142 LEU A O 1
ATOM 1100 N N . ARG A 1 143 ? -1.885 -3.968 -0.934 1.00 75.19 143 ARG A N 1
ATOM 1101 C CA . ARG A 1 143 ? -1.708 -3.526 0.458 1.00 75.19 143 ARG A CA 1
ATOM 1102 C C . ARG A 1 143 ? -1.301 -4.678 1.363 1.00 75.19 143 ARG A C 1
ATOM 1104 O O . ARG A 1 143 ? -2.063 -5.067 2.245 1.00 75.19 143 ARG A O 1
ATOM 1111 N N . PRO A 1 144 ? -0.138 -5.302 1.147 1.00 70.69 144 PRO A N 1
ATOM 1112 C CA . PRO A 1 144 ? 0.270 -6.459 1.940 1.00 70.69 144 PRO A CA 1
ATOM 1113 C C . PRO A 1 144 ? 0.343 -6.156 3.449 1.00 70.69 144 PRO A C 1
ATOM 1115 O O . PRO A 1 144 ? 0.152 -7.055 4.266 1.00 70.69 144 PRO A O 1
ATOM 1118 N N . GLU A 1 145 ? 0.590 -4.903 3.834 1.00 69.75 145 GLU A N 1
ATOM 1119 C CA . GLU A 1 145 ? 0.548 -4.409 5.213 1.00 69.75 145 GLU A CA 1
ATOM 1120 C C . GLU A 1 145 ? -0.824 -4.520 5.879 1.00 69.75 145 GLU A C 1
ATOM 1122 O O . GLU A 1 145 ? -0.873 -4.846 7.064 1.00 69.75 145 GLU A O 1
ATOM 1127 N N . ASP A 1 146 ? -1.913 -4.353 5.125 1.00 67.50 146 ASP A N 1
ATOM 1128 C CA . ASP A 1 146 ? -3.274 -4.531 5.637 1.00 67.50 146 ASP A CA 1
ATOM 1129 C C . ASP A 1 146 ? -3.594 -6.020 5.885 1.00 67.50 146 ASP A C 1
ATOM 1131 O O . ASP A 1 146 ? -4.586 -6.324 6.538 1.00 67.50 146 ASP A O 1
ATOM 1135 N N . TYR A 1 147 ? -2.782 -6.959 5.383 1.00 66.81 147 TYR A N 1
ATOM 1136 C CA . TYR A 1 147 ? -3.072 -8.399 5.333 1.00 66.81 147 TYR A CA 1
ATOM 1137 C C . TYR A 1 147 ? -1.896 -9.263 5.848 1.00 66.81 147 TYR A C 1
ATOM 1139 O O . TYR A 1 147 ? -1.668 -10.359 5.334 1.00 66.81 147 TYR A O 1
ATOM 1147 N N . ARG A 1 148 ? -1.102 -8.818 6.833 1.00 67.06 148 ARG A N 1
ATOM 1148 C CA . ARG A 1 148 ? 0.133 -9.533 7.230 1.00 67.06 148 ARG A CA 1
ATOM 1149 C C . ARG A 1 148 ? -0.122 -10.830 7.991 1.00 67.06 148 ARG A C 1
ATOM 1151 O O . ARG A 1 148 ? 0.471 -11.850 7.639 1.00 67.06 148 ARG A O 1
ATOM 1158 N N . ARG A 1 149 ? -0.935 -10.817 9.053 1.00 62.19 149 ARG A N 1
ATOM 1159 C CA . ARG A 1 149 ? -1.103 -12.005 9.922 1.00 62.19 149 ARG A CA 1
ATOM 1160 C C . ARG A 1 149 ? -2.429 -12.710 9.738 1.00 62.19 149 ARG A C 1
ATOM 1162 O O . ARG A 1 149 ? -2.455 -13.936 9.635 1.00 62.19 149 ARG A O 1
ATOM 1169 N N . MET A 1 150 ? -3.521 -11.963 9.665 1.00 60.22 150 MET A N 1
ATOM 1170 C CA . MET A 1 150 ? -4.851 -12.559 9.601 1.00 60.22 150 MET A CA 1
ATOM 1171 C C . MET A 1 150 ? -5.226 -13.047 8.207 1.00 60.22 150 MET A C 1
ATOM 1173 O O . MET A 1 150 ? -6.153 -13.841 8.073 1.00 60.22 150 MET A O 1
ATOM 1177 N N . ASN A 1 151 ? -4.450 -12.685 7.186 1.00 59.91 151 ASN A N 1
ATOM 1178 C CA . ASN A 1 151 ? -4.531 -13.284 5.857 1.00 59.91 151 ASN A CA 1
ATOM 1179 C C . ASN A 1 151 ? -4.218 -14.783 5.877 1.00 59.91 151 ASN A C 1
ATOM 1181 O O . ASN A 1 151 ? -4.976 -15.566 5.317 1.00 59.91 151 ASN A O 1
ATOM 1185 N N . ALA A 1 152 ? -3.157 -15.187 6.585 1.00 58.88 152 ALA A N 1
ATOM 1186 C CA . ALA A 1 152 ? -2.755 -16.590 6.668 1.00 58.88 152 ALA A CA 1
ATOM 1187 C C . ALA A 1 152 ? -3.790 -17.461 7.397 1.00 58.88 152 ALA A C 1
ATOM 1189 O O . ALA A 1 152 ? -3.889 -18.653 7.127 1.00 58.88 152 ALA A O 1
ATOM 1190 N N . LEU A 1 153 ? -4.555 -16.867 8.318 1.00 61.91 153 LEU A N 1
ATOM 1191 C CA . LEU A 1 153 ? -5.539 -17.587 9.123 1.00 61.91 153 LEU A CA 1
ATOM 1192 C C . LEU A 1 153 ? -6.949 -17.534 8.523 1.00 61.91 153 LEU A C 1
ATOM 1194 O O . LEU A 1 153 ? -7.633 -18.551 8.516 1.00 61.91 153 LEU A O 1
ATOM 1198 N N . LEU A 1 154 ? -7.412 -16.359 8.079 1.00 67.88 154 LEU A N 1
ATOM 1199 C CA . LEU A 1 154 ? -8.835 -16.098 7.807 1.00 67.88 154 LEU A CA 1
ATOM 1200 C C . LEU A 1 154 ? -9.098 -15.181 6.592 1.00 67.88 154 LEU A C 1
ATOM 1202 O O . LEU A 1 154 ? -10.255 -14.876 6.316 1.00 67.88 154 LEU A O 1
ATOM 1206 N N . GLY A 1 155 ? -8.068 -14.738 5.857 1.00 65.94 155 GLY A N 1
ATOM 1207 C CA . GLY A 1 155 ? -8.230 -13.957 4.617 1.00 65.94 155 GLY A CA 1
ATOM 1208 C C . GLY A 1 155 ? -8.808 -12.542 4.787 1.00 65.94 155 GLY A C 1
ATOM 1209 O O . GLY A 1 155 ? -9.290 -11.956 3.821 1.00 65.94 155 GLY A O 1
ATOM 1210 N N . LEU A 1 156 ? -8.778 -11.990 6.002 1.00 67.00 156 LEU A N 1
ATOM 1211 C CA . LEU A 1 156 ? -9.362 -10.690 6.354 1.00 67.00 156 LEU A CA 1
ATOM 1212 C C . LEU A 1 156 ? -8.274 -9.654 6.693 1.00 67.00 156 LEU A C 1
ATOM 1214 O O . LEU A 1 156 ? -7.200 -10.052 7.151 1.00 67.00 156 LEU A O 1
ATOM 1218 N N . PRO A 1 157 ? -8.548 -8.344 6.526 1.00 68.81 157 PRO A N 1
ATOM 1219 C CA . PRO A 1 157 ? -7.588 -7.291 6.842 1.00 68.81 157 PRO A CA 1
ATOM 1220 C C . PRO A 1 157 ? -7.326 -7.171 8.355 1.00 68.81 157 PRO A C 1
ATOM 1222 O O . PRO A 1 157 ? -8.257 -7.189 9.167 1.00 68.81 157 PRO A O 1
ATOM 1225 N N . ASP A 1 158 ? -6.060 -6.992 8.732 1.00 66.31 158 ASP A N 1
ATOM 1226 C CA . ASP A 1 158 ? -5.558 -6.902 10.110 1.00 66.31 158 ASP A CA 1
ATOM 1227 C C . ASP A 1 158 ? -6.191 -5.720 10.873 1.00 66.31 158 ASP A C 1
ATOM 1229 O O . ASP A 1 158 ? -6.498 -5.838 12.061 1.00 66.31 158 ASP A O 1
ATOM 1233 N N . GLY A 1 159 ? -6.475 -4.604 10.186 1.00 65.81 159 GLY A N 1
ATOM 1234 C CA . GLY A 1 159 ? -7.199 -3.462 10.762 1.00 65.81 159 GLY A CA 1
ATOM 1235 C C . GLY A 1 159 ? -8.658 -3.775 11.125 1.00 65.81 159 GLY A C 1
ATOM 1236 O O . GLY A 1 159 ? -9.170 -3.302 12.138 1.00 65.81 159 GLY A O 1
ATOM 1237 N N . GLY A 1 160 ? -9.326 -4.632 10.347 1.00 68.25 160 GLY A N 1
ATOM 1238 C CA . GLY A 1 160 ? -10.666 -5.117 10.691 1.00 68.25 160 GLY A CA 1
ATOM 1239 C C . GLY A 1 160 ? -10.641 -6.013 11.933 1.00 68.25 160 GLY A C 1
ATOM 1240 O O . GLY A 1 160 ? -11.519 -5.925 12.792 1.00 68.25 160 GLY A O 1
ATOM 1241 N N . TRP A 1 161 ? -9.594 -6.830 12.067 1.00 70.56 161 TRP A N 1
ATOM 1242 C CA . TRP A 1 161 ? -9.391 -7.702 13.224 1.00 70.56 161 TRP A CA 1
ATOM 1243 C C . TRP A 1 161 ? -9.111 -6.951 14.513 1.00 70.56 161 TRP A C 1
ATOM 1245 O O . TRP A 1 161 ? -9.708 -7.276 15.541 1.00 70.56 161 TRP A O 1
ATOM 1255 N N . SER A 1 162 ? -8.239 -5.945 14.475 1.00 69.81 162 SER A N 1
ATOM 1256 C CA . SER A 1 162 ? -7.979 -5.117 15.653 1.00 69.81 162 SER A CA 1
ATOM 1257 C C . SER A 1 162 ? -9.259 -4.417 16.123 1.00 69.81 162 SER A C 1
ATOM 1259 O O . SER A 1 162 ? -9.568 -4.446 17.317 1.00 69.81 162 SER A O 1
ATOM 1261 N N . GLY A 1 163 ? -10.070 -3.907 15.188 1.00 71.69 163 GLY A N 1
ATOM 1262 C CA . GLY A 1 163 ? -11.406 -3.384 15.472 1.00 71.69 163 GLY A CA 1
ATOM 1263 C C . GLY A 1 163 ? -12.314 -4.413 16.153 1.00 71.69 163 GLY A C 1
ATOM 1264 O O . GLY A 1 163 ? -12.888 -4.129 17.204 1.00 71.69 163 GLY A O 1
ATOM 1265 N N . LEU A 1 164 ? -12.403 -5.631 15.613 1.00 73.06 164 LEU A N 1
ATOM 1266 C CA . LEU A 1 164 ? -13.242 -6.698 16.172 1.00 73.06 164 LEU A CA 1
ATOM 1267 C C . LEU A 1 164 ? -12.808 -7.112 17.587 1.00 73.06 164 LEU A C 1
ATOM 1269 O O . LEU A 1 164 ? -13.653 -7.242 18.473 1.00 73.06 164 LEU A O 1
ATOM 1273 N N . VAL A 1 165 ? -11.503 -7.252 17.833 1.00 76.81 165 VAL A N 1
ATOM 1274 C CA . VAL A 1 165 ? -10.960 -7.559 19.169 1.00 76.81 165 VAL A CA 1
ATOM 1275 C C . VAL A 1 165 ? -11.320 -6.459 20.169 1.00 76.81 165 VAL A C 1
ATOM 1277 O O . VAL A 1 165 ? -11.765 -6.757 21.283 1.00 76.81 165 VAL A O 1
ATOM 1280 N N . LEU A 1 166 ? -11.200 -5.190 19.765 1.00 75.56 166 LEU A N 1
ATOM 1281 C CA . LEU A 1 166 ? -11.585 -4.054 20.601 1.00 75.56 166 LEU A CA 1
ATOM 1282 C C . LEU A 1 166 ? -13.090 -4.053 20.916 1.00 75.56 166 LEU A C 1
ATOM 1284 O O . LEU A 1 166 ? -13.472 -3.741 22.046 1.00 75.56 166 LEU A O 1
ATOM 1288 N N . LEU A 1 167 ? -13.938 -4.439 19.960 1.00 77.62 167 LEU A N 1
ATOM 1289 C CA . LEU A 1 167 ? -15.385 -4.561 20.159 1.00 77.62 167 LEU A CA 1
ATOM 1290 C C . LEU A 1 167 ? -15.743 -5.691 21.125 1.00 77.62 167 LEU A C 1
ATOM 1292 O O . LEU A 1 167 ? -16.523 -5.481 22.057 1.00 77.62 167 LEU A O 1
ATOM 1296 N N . CYS A 1 168 ? -15.155 -6.874 20.941 1.00 78.25 168 CYS A N 1
ATOM 1297 C CA . CYS A 1 168 ? -15.373 -8.013 21.827 1.00 78.25 168 CYS A CA 1
ATOM 1298 C C . CYS A 1 168 ? -14.960 -7.682 23.264 1.00 78.25 168 CYS A C 1
ATOM 1300 O O . CYS A 1 168 ? -15.717 -7.940 24.201 1.00 78.25 168 CYS A O 1
ATOM 1302 N N . GLY A 1 169 ? -13.800 -7.051 23.450 1.00 74.94 169 GLY A N 1
ATOM 1303 C CA . GLY A 1 169 ? -13.352 -6.635 24.774 1.00 74.94 169 GLY A CA 1
ATOM 1304 C C . GLY A 1 169 ? -14.280 -5.593 25.416 1.00 74.94 169 GLY A C 1
ATOM 1305 O O . GLY A 1 169 ? -14.616 -5.719 26.599 1.00 74.94 169 GLY A O 1
ATOM 1306 N N . ALA A 1 170 ? -14.755 -4.606 24.650 1.00 75.75 170 ALA A N 1
ATOM 1307 C CA . ALA A 1 170 ? -15.707 -3.609 25.141 1.00 75.75 170 ALA A CA 1
ATOM 1308 C C . ALA A 1 170 ? -17.044 -4.252 25.554 1.00 75.75 170 ALA A C 1
ATOM 1310 O O . ALA A 1 170 ? -17.573 -3.940 26.626 1.00 75.75 170 ALA A O 1
ATOM 1311 N N . ALA A 1 171 ? -17.551 -5.203 24.761 1.00 78.19 171 ALA A N 1
ATOM 1312 C CA . ALA A 1 171 ? -18.754 -5.971 25.076 1.00 78.19 171 ALA A CA 1
ATOM 1313 C C . ALA A 1 171 ? -18.582 -6.803 26.358 1.00 78.19 171 ALA A C 1
ATOM 1315 O O . ALA A 1 171 ? -19.454 -6.781 27.228 1.00 78.19 171 ALA A O 1
ATOM 1316 N N . ILE A 1 172 ? -17.436 -7.471 26.532 1.00 78.88 172 ILE A N 1
ATOM 1317 C CA . ILE A 1 172 ? -17.115 -8.221 27.757 1.00 78.88 172 ILE A CA 1
ATOM 1318 C C . ILE A 1 172 ? -17.074 -7.284 28.972 1.00 78.88 172 ILE A C 1
ATOM 1320 O O . ILE A 1 172 ? -17.644 -7.606 30.019 1.00 78.88 172 ILE A O 1
ATOM 1324 N N . SER A 1 173 ? -16.447 -6.110 28.842 1.00 78.69 173 SER A N 1
ATOM 1325 C CA . SER A 1 173 ? -16.414 -5.109 29.916 1.00 78.69 173 SER A CA 1
ATOM 1326 C C . SER A 1 173 ? -17.821 -4.623 30.282 1.00 78.69 173 SER A C 1
ATOM 1328 O O . SER A 1 173 ? -18.179 -4.549 31.462 1.00 78.69 173 SER A O 1
ATOM 1330 N N . MET A 1 174 ? -18.657 -4.362 29.274 1.00 77.31 174 MET A N 1
ATOM 1331 C CA . MET A 1 174 ? -20.048 -3.947 29.443 1.00 77.31 174 MET A CA 1
ATOM 1332 C C . MET A 1 174 ? -20.895 -5.016 30.145 1.00 77.31 174 MET A C 1
ATOM 1334 O O . MET A 1 174 ? -21.544 -4.710 31.149 1.00 77.31 174 MET A O 1
ATOM 1338 N N . LEU A 1 175 ? -20.844 -6.268 29.677 1.00 79.00 175 LEU A N 1
ATOM 1339 C CA . LEU A 1 175 ? -21.547 -7.401 30.287 1.00 79.00 175 LEU A CA 1
ATOM 1340 C C . LEU A 1 175 ? -21.108 -7.596 31.738 1.00 79.00 175 LEU A C 1
ATOM 1342 O O . LEU A 1 175 ? -21.942 -7.706 32.636 1.00 79.00 175 LEU A O 1
ATOM 1346 N N . ARG A 1 176 ? -19.801 -7.557 32.011 1.00 76.75 176 ARG A N 1
ATOM 1347 C CA . ARG A 1 176 ? -19.312 -7.660 33.389 1.00 76.75 176 ARG A CA 1
ATOM 1348 C C . ARG A 1 176 ? -19.796 -6.499 34.251 1.00 76.75 176 ARG A C 1
ATOM 1350 O O . ARG A 1 176 ? -20.141 -6.718 35.408 1.00 76.75 176 ARG A O 1
ATOM 1357 N N . GLY A 1 177 ? -19.879 -5.293 33.695 1.00 74.50 177 GLY A N 1
ATOM 1358 C CA . GLY A 1 177 ? -20.557 -4.167 34.326 1.00 74.50 177 GLY A CA 1
ATOM 1359 C C . GLY A 1 177 ? -21.991 -4.516 34.732 1.00 74.50 177 GLY A C 1
ATOM 1360 O O . GLY A 1 177 ? -22.357 -4.356 35.892 1.00 74.50 177 GLY A O 1
ATOM 1361 N N . MET A 1 178 ? -22.788 -5.066 33.818 1.00 77.69 178 MET A N 1
ATOM 1362 C CA . MET A 1 178 ? -24.178 -5.452 34.098 1.00 77.69 178 MET A CA 1
ATOM 1363 C C . MET A 1 178 ? -24.306 -6.480 35.236 1.00 77.69 178 MET A C 1
ATOM 1365 O O . MET A 1 178 ? -25.231 -6.374 36.042 1.00 77.69 178 MET A O 1
ATOM 1369 N N . PHE A 1 179 ? -23.386 -7.446 35.330 1.00 78.06 179 PHE A N 1
ATOM 1370 C CA . PHE A 1 179 ? -23.507 -8.579 36.261 1.00 78.06 179 PHE A CA 1
ATOM 1371 C C . PHE A 1 179 ? -22.702 -8.443 37.570 1.00 78.06 179 PHE A C 1
ATOM 1373 O O . PHE A 1 179 ? -23.060 -9.058 38.577 1.00 78.06 179 PHE A O 1
ATOM 1380 N N . CYS A 1 180 ? -21.647 -7.623 37.627 1.00 75.44 180 CYS A N 1
ATOM 1381 C CA . CYS A 1 180 ? -20.843 -7.446 38.841 1.00 75.44 180 CYS A CA 1
ATOM 1382 C C . CYS A 1 180 ? -21.368 -6.312 39.736 1.00 75.44 180 CYS A C 1
ATOM 1384 O O . CYS A 1 180 ? -21.198 -5.123 39.462 1.00 75.44 180 CYS A O 1
ATOM 1386 N N . LYS A 1 181 ? -21.910 -6.686 40.902 1.00 63.84 181 LYS A N 1
ATOM 1387 C CA . LYS A 1 181 ? -22.402 -5.738 41.918 1.00 63.84 181 LYS A CA 1
ATOM 1388 C C . LYS A 1 181 ? -21.291 -4.948 42.632 1.00 63.84 181 LYS A C 1
ATOM 1390 O O . LYS A 1 181 ? -21.551 -3.848 43.109 1.00 63.84 181 LYS A O 1
ATOM 1395 N N . ARG A 1 182 ? -20.054 -5.466 42.701 1.00 65.69 182 ARG A N 1
ATOM 1396 C CA . ARG A 1 182 ? -18.920 -4.815 43.394 1.00 65.69 182 ARG A CA 1
ATOM 1397 C C . ARG A 1 182 ? -18.058 -3.974 42.442 1.00 65.69 182 ARG A C 1
ATOM 1399 O O . ARG A 1 182 ? -17.622 -4.440 41.394 1.00 65.69 182 ARG A O 1
ATOM 1406 N N . THR A 1 183 ? -17.785 -2.728 42.824 1.00 60.66 183 THR A N 1
ATOM 1407 C CA . THR A 1 183 ? -16.913 -1.767 42.116 1.00 60.66 183 THR A CA 1
ATOM 1408 C C . THR A 1 183 ? -15.431 -2.115 42.192 1.00 60.66 183 THR A C 1
ATOM 1410 O O . THR A 1 183 ? -14.749 -1.987 41.177 1.00 60.66 183 THR A O 1
ATOM 1413 N N . LEU A 1 184 ? -14.960 -2.628 43.333 1.00 58.09 184 LEU A N 1
ATOM 1414 C CA . LEU A 1 184 ? -13.533 -2.847 43.614 1.00 58.09 184 LEU A CA 1
ATOM 1415 C C . LEU A 1 184 ? -12.814 -3.823 42.660 1.00 58.09 184 LEU A C 1
ATOM 1417 O O . LEU A 1 184 ? -11.627 -3.659 42.422 1.00 58.09 184 LEU A O 1
ATOM 1421 N N . GLY A 1 185 ? -13.513 -4.796 42.063 1.00 62.47 185 GLY A N 1
ATOM 1422 C CA . GLY A 1 185 ? -12.916 -5.764 41.124 1.00 62.47 185 GLY A CA 1
ATOM 1423 C C . GLY A 1 185 ? -13.160 -5.466 39.640 1.00 62.47 185 GLY A C 1
ATOM 1424 O O . GLY A 1 185 ? -12.741 -6.239 38.782 1.00 62.47 185 GLY A O 1
ATOM 1425 N N . PHE A 1 186 ? -13.891 -4.394 39.323 1.00 66.38 186 PHE A N 1
ATOM 1426 C CA . PHE A 1 186 ? -14.278 -4.073 37.947 1.00 66.38 186 PHE A CA 1
ATOM 1427 C C . PHE A 1 186 ? -13.210 -3.251 37.223 1.00 66.38 186 PHE A C 1
ATOM 1429 O O . PHE A 1 186 ? -12.831 -3.593 36.109 1.00 66.38 186 PHE A O 1
ATOM 1436 N N . VAL A 1 187 ? -12.723 -2.183 37.859 1.00 68.06 187 VAL A N 1
ATOM 1437 C CA . VAL A 1 187 ? -11.739 -1.267 37.263 1.00 68.06 187 VAL A CA 1
ATOM 1438 C C . VAL A 1 187 ? -10.441 -1.991 36.882 1.00 68.06 187 VAL A C 1
ATOM 1440 O O . VAL A 1 187 ? -10.079 -1.913 35.711 1.00 68.06 187 VAL A O 1
ATOM 1443 N N . PRO A 1 188 ? -9.780 -2.766 37.770 1.00 70.88 188 PRO A N 1
ATOM 1444 C CA . PRO A 1 188 ? -8.560 -3.484 37.390 1.00 70.88 188 PRO A CA 1
ATOM 1445 C C . PRO A 1 188 ? -8.794 -4.513 36.273 1.00 70.88 188 PRO A C 1
ATOM 1447 O O . PRO A 1 188 ? -7.937 -4.694 35.418 1.00 70.88 188 PRO A O 1
ATOM 1450 N N . PHE A 1 189 ? -9.973 -5.142 36.219 1.00 71.44 189 PHE A N 1
ATOM 1451 C CA . PHE A 1 189 ? -10.323 -6.072 35.144 1.00 71.44 189 PHE A CA 1
ATOM 1452 C C . PHE A 1 189 ? -10.539 -5.368 33.798 1.00 71.44 189 PHE A C 1
ATOM 1454 O O . PHE A 1 189 ? -10.042 -5.833 32.777 1.00 71.44 189 PHE A O 1
ATOM 1461 N N . ALA A 1 190 ? -11.264 -4.247 33.782 1.00 67.44 190 ALA A N 1
ATOM 1462 C CA . ALA A 1 190 ? -11.484 -3.461 32.570 1.00 67.44 190 ALA A CA 1
ATOM 1463 C C . ALA A 1 190 ? -10.164 -2.893 32.025 1.00 67.44 190 ALA A C 1
ATOM 1465 O O . ALA A 1 190 ? -9.941 -2.919 30.817 1.00 67.44 190 ALA A O 1
ATOM 1466 N N . VAL A 1 191 ? -9.268 -2.459 32.919 1.00 71.06 191 VAL A N 1
ATOM 1467 C CA . VAL A 1 191 ? -7.902 -2.044 32.572 1.00 71.06 191 VAL A CA 1
ATOM 1468 C C . VAL A 1 191 ? -7.104 -3.217 32.001 1.00 71.06 191 VAL A C 1
ATOM 1470 O O . VAL A 1 191 ? -6.476 -3.059 30.960 1.00 71.06 191 VAL A O 1
ATOM 1473 N N . PHE A 1 192 ? -7.174 -4.403 32.614 1.00 74.25 192 PHE A N 1
ATOM 1474 C CA . PHE A 1 192 ? -6.488 -5.599 32.119 1.00 74.25 192 PHE A CA 1
ATOM 1475 C C . PHE A 1 192 ? -6.967 -6.024 30.725 1.00 74.25 192 PHE A C 1
ATOM 1477 O O . PHE A 1 192 ? -6.138 -6.242 29.846 1.00 74.25 192 PHE A O 1
ATOM 1484 N N . ILE A 1 193 ? -8.284 -6.095 30.481 1.00 74.69 193 ILE A N 1
ATOM 1485 C CA . ILE A 1 193 ? -8.796 -6.416 29.138 1.00 74.69 193 ILE A CA 1
ATOM 1486 C C . ILE A 1 193 ? -8.425 -5.313 28.145 1.00 74.69 193 ILE A C 1
ATOM 1488 O O . ILE A 1 193 ? -8.018 -5.631 27.032 1.00 74.69 193 ILE A O 1
ATOM 1492 N N . GLY A 1 194 ? -8.522 -4.039 28.533 1.00 69.12 194 GLY A N 1
ATOM 1493 C CA . GLY A 1 194 ? -8.113 -2.927 27.676 1.00 69.12 194 GLY A CA 1
ATOM 1494 C C . GLY A 1 194 ? -6.644 -3.031 27.260 1.00 69.12 194 GLY A C 1
ATOM 1495 O O . GLY A 1 194 ? -6.332 -2.906 26.079 1.00 69.12 194 GLY A O 1
ATOM 1496 N N . LEU A 1 195 ? -5.754 -3.346 28.206 1.00 72.69 195 LEU A N 1
ATOM 1497 C CA . LEU A 1 195 ? -4.333 -3.583 27.942 1.00 72.69 195 LEU A CA 1
ATOM 1498 C C . LEU A 1 195 ? -4.102 -4.819 27.068 1.00 72.69 195 LEU A C 1
ATOM 1500 O O . LEU A 1 195 ? -3.312 -4.747 26.134 1.00 72.69 195 LEU A O 1
ATOM 1504 N N . ALA A 1 196 ? -4.807 -5.925 27.318 1.00 72.19 196 ALA A N 1
ATOM 1505 C CA . ALA A 1 196 ? -4.690 -7.138 26.511 1.00 72.19 196 ALA A CA 1
ATOM 1506 C C . ALA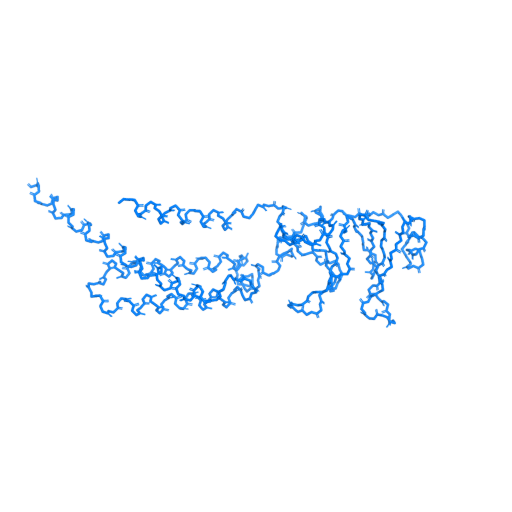 A 1 196 ? -5.165 -6.911 25.065 1.00 72.19 196 ALA A C 1
ATOM 1508 O O . ALA A 1 196 ? -4.474 -7.290 24.122 1.00 72.19 196 ALA A O 1
ATOM 1509 N N . ALA A 1 197 ? -6.305 -6.241 24.879 1.00 69.56 197 ALA A N 1
ATOM 1510 C CA . ALA A 1 197 ? -6.835 -5.888 23.564 1.00 69.56 197 ALA A CA 1
ATOM 1511 C C . ALA A 1 197 ? -5.912 -4.904 22.832 1.00 69.56 197 ALA A C 1
ATOM 1513 O O . ALA A 1 197 ? -5.660 -5.075 21.641 1.00 69.56 197 ALA A O 1
ATOM 1514 N N . PHE A 1 198 ? -5.352 -3.924 23.547 1.00 70.12 198 PHE A N 1
ATOM 1515 C CA . PHE A 1 198 ? -4.364 -2.999 22.999 1.00 70.12 198 PHE A CA 1
ATOM 1516 C C . PHE A 1 198 ? -3.076 -3.708 22.585 1.00 70.12 198 PHE A C 1
ATOM 1518 O O . PHE A 1 198 ? -2.613 -3.512 21.467 1.00 70.12 198 PHE A O 1
ATOM 1525 N N . GLN A 1 199 ? -2.516 -4.566 23.440 1.00 70.88 199 GLN A N 1
ATOM 1526 C CA . GLN A 1 199 ? -1.319 -5.340 23.119 1.00 70.88 199 GLN A CA 1
ATOM 1527 C C . GLN A 1 199 ? -1.560 -6.224 21.893 1.00 70.88 199 GLN A C 1
ATOM 1529 O O . GLN A 1 199 ? -0.696 -6.313 21.023 1.00 70.88 199 GLN A O 1
ATOM 1534 N N . HIS A 1 200 ? -2.747 -6.823 21.780 1.00 68.00 200 HIS A N 1
ATOM 1535 C CA . HIS A 1 200 ? -3.099 -7.644 20.629 1.00 68.00 200 HIS A CA 1
ATOM 1536 C C . HIS A 1 200 ? -3.273 -6.815 19.348 1.00 68.00 200 HIS A C 1
ATOM 1538 O O . HIS A 1 200 ? -2.789 -7.228 18.295 1.00 68.00 200 HIS A O 1
ATOM 1544 N N . ALA A 1 201 ? -3.899 -5.637 19.438 1.00 64.94 201 ALA A N 1
ATOM 1545 C CA . ALA A 1 201 ? -4.043 -4.697 18.327 1.00 64.94 201 ALA A CA 1
ATOM 1546 C C . ALA A 1 201 ? -2.685 -4.143 17.871 1.00 64.94 201 ALA A C 1
ATOM 1548 O O . ALA A 1 201 ? -2.388 -4.165 16.684 1.00 64.94 201 ALA A O 1
ATOM 1549 N N . MET A 1 202 ? -1.818 -3.744 18.803 1.00 64.62 202 MET A N 1
ATOM 1550 C CA . MET A 1 202 ? -0.445 -3.312 18.522 1.00 64.62 202 MET A CA 1
ATOM 1551 C C . MET A 1 202 ? 0.384 -4.416 17.876 1.00 64.62 202 MET A C 1
ATOM 1553 O O . MET A 1 202 ? 1.128 -4.162 16.933 1.00 64.62 202 MET A O 1
ATOM 1557 N N . PHE A 1 203 ? 0.242 -5.652 18.358 1.00 62.97 203 PHE A N 1
ATOM 1558 C CA . PHE A 1 203 ? 0.914 -6.799 17.767 1.00 62.97 203 PHE A CA 1
ATOM 1559 C C . PHE A 1 203 ? 0.473 -6.999 16.311 1.00 62.97 203 PHE A C 1
ATOM 1561 O O . PHE A 1 203 ? 1.311 -7.324 15.475 1.00 62.97 203 PHE A O 1
ATOM 1568 N N . LEU A 1 204 ? -0.807 -6.785 15.994 1.00 61.75 204 LEU A N 1
ATOM 1569 C CA . LEU A 1 204 ? -1.352 -6.904 14.637 1.00 61.75 204 LEU A CA 1
ATOM 1570 C C . LEU A 1 204 ? -1.002 -5.704 13.735 1.00 61.75 204 LEU A C 1
ATOM 1572 O O . LEU A 1 204 ? -0.722 -5.903 12.560 1.00 61.75 204 LEU A O 1
ATOM 1576 N N . SER A 1 205 ? -0.955 -4.482 14.271 1.00 58.06 205 SER A N 1
ATOM 1577 C CA . SER A 1 205 ? -0.869 -3.225 13.502 1.00 58.06 205 SER A CA 1
ATOM 1578 C C . SER A 1 205 ? 0.511 -2.548 13.517 1.00 58.06 205 SER A C 1
ATOM 1580 O O . SER A 1 205 ? 0.589 -1.340 13.338 1.00 58.06 205 SER A O 1
ATOM 1582 N N . LEU A 1 206 ? 1.590 -3.315 13.718 1.00 53.38 206 LEU A N 1
ATOM 1583 C CA . LEU A 1 206 ? 2.990 -2.921 13.994 1.00 53.38 206 LEU A CA 1
ATOM 1584 C C . LEU A 1 206 ? 3.668 -1.809 13.148 1.00 53.38 206 LEU A C 1
ATOM 1586 O O . LEU A 1 206 ? 4.865 -1.611 13.335 1.00 53.38 206 LEU A O 1
ATOM 1590 N N . SER A 1 207 ? 3.003 -1.095 12.235 1.00 49.41 207 SER A N 1
ATOM 1591 C CA . SER A 1 207 ? 3.657 -0.054 11.428 1.00 49.41 207 SER A CA 1
ATOM 1592 C C . SER A 1 207 ? 3.135 1.372 11.565 1.00 49.41 207 SER A C 1
ATOM 1594 O O . SER A 1 207 ? 3.974 2.257 11.497 1.00 49.41 207 SER A O 1
ATOM 1596 N N . GLU A 1 208 ? 1.856 1.673 11.792 1.00 48.03 208 GLU A N 1
ATOM 1597 C CA . GLU A 1 208 ? 1.412 3.081 11.724 1.00 48.03 208 GLU A CA 1
ATOM 1598 C C . GLU A 1 208 ? 0.222 3.329 12.649 1.00 48.03 208 GLU A C 1
ATOM 1600 O O . GLU A 1 208 ? -0.912 2.967 12.349 1.00 48.03 208 GLU A O 1
ATOM 1605 N N . GLY A 1 209 ? 0.474 3.911 13.819 1.00 42.53 209 GLY A N 1
ATOM 1606 C CA . GLY A 1 209 ? -0.580 4.256 14.764 1.00 42.53 209 GLY A CA 1
ATOM 1607 C C . GLY A 1 209 ? -0.267 5.568 15.480 1.00 42.53 209 GLY A C 1
ATOM 1608 O O . GLY A 1 209 ? 0.888 5.777 15.862 1.00 42.53 209 GLY A O 1
ATOM 1609 N N . PRO A 1 210 ? -1.264 6.455 15.675 1.00 44.06 210 PRO A N 1
ATOM 1610 C CA . PRO A 1 210 ? -1.100 7.690 16.438 1.00 44.06 210 PRO A CA 1
ATOM 1611 C C . PRO A 1 210 ? -0.530 7.384 17.825 1.00 44.06 210 PRO A C 1
ATOM 1613 O O . PRO A 1 210 ? -0.753 6.295 18.353 1.00 44.06 210 PRO A O 1
ATOM 1616 N N . SER A 1 211 ? 0.229 8.343 18.372 1.00 47.53 211 SER A N 1
ATOM 1617 C CA . SER A 1 211 ? 1.132 8.175 19.519 1.00 47.53 211 SER A CA 1
ATOM 1618 C C . SER A 1 211 ? 0.702 7.054 20.477 1.00 47.53 211 SER A C 1
ATOM 1620 O O . SER A 1 211 ? -0.329 7.135 21.144 1.00 47.53 211 SER A O 1
ATOM 1622 N N . LEU A 1 212 ? 1.523 5.999 20.548 1.00 55.38 212 LEU A N 1
ATOM 1623 C CA . LEU A 1 212 ? 1.410 4.851 21.466 1.00 55.38 212 LEU A CA 1
ATOM 1624 C C . LEU A 1 212 ? 0.886 5.247 22.859 1.00 55.38 212 LEU A C 1
ATOM 1626 O O . LEU A 1 212 ? 0.068 4.552 23.455 1.00 55.38 212 LEU A O 1
ATOM 1630 N N . CYS A 1 213 ? 1.324 6.409 23.343 1.00 52.03 213 CYS A N 1
ATOM 1631 C CA . CYS A 1 213 ? 0.941 6.986 24.624 1.00 52.03 213 CYS A CA 1
ATOM 1632 C C . CYS A 1 213 ? -0.567 7.301 24.737 1.00 52.03 213 CYS A C 1
ATOM 1634 O O . CYS A 1 213 ? -1.187 6.993 25.754 1.00 52.03 213 CYS A O 1
ATOM 1636 N N . GLY A 1 214 ? -1.185 7.857 23.689 1.00 55.53 214 GLY A N 1
ATOM 1637 C CA . GLY A 1 214 ? -2.614 8.178 23.676 1.00 55.53 214 GLY A CA 1
ATOM 1638 C C . GLY A 1 214 ? -3.492 6.929 23.734 1.00 55.53 214 GLY A C 1
ATOM 1639 O O . GLY A 1 214 ? -4.458 6.882 24.494 1.00 55.53 214 GLY A O 1
ATOM 1640 N N . MET A 1 215 ? -3.132 5.875 23.000 1.00 62.44 215 MET A N 1
ATOM 1641 C CA . MET A 1 215 ? -3.922 4.639 22.976 1.00 62.44 215 MET A CA 1
ATOM 1642 C C . MET A 1 215 ? -3.825 3.825 24.276 1.00 62.44 215 MET A C 1
ATOM 1644 O O . MET A 1 215 ? -4.842 3.290 24.723 1.00 62.44 215 MET A O 1
ATOM 1648 N N . VAL A 1 216 ? -2.651 3.790 24.924 1.00 65.00 216 VAL A N 1
ATOM 1649 C CA . VAL A 1 216 ? -2.445 3.105 26.220 1.00 65.00 216 VAL A CA 1
ATOM 1650 C C . VAL A 1 216 ? -3.354 3.663 27.312 1.00 65.00 216 VAL A C 1
ATOM 1652 O O . VAL A 1 216 ? -3.807 2.911 28.171 1.00 65.00 216 VAL A O 1
ATOM 1655 N N . VAL A 1 217 ? -3.645 4.964 27.283 1.00 66.31 217 VAL A N 1
ATOM 1656 C CA . VAL A 1 217 ? -4.527 5.604 28.268 1.00 66.31 217 VAL A CA 1
ATOM 1657 C C . VAL A 1 217 ? -5.989 5.513 27.833 1.00 66.31 217 VAL A C 1
ATOM 1659 O O . VAL A 1 217 ? -6.850 5.121 28.622 1.00 66.31 217 VAL A O 1
ATOM 1662 N N . MET A 1 218 ? -6.287 5.828 26.571 1.00 69.44 218 MET A N 1
ATOM 1663 C CA . MET A 1 218 ? -7.666 5.940 26.087 1.00 69.44 218 MET A CA 1
ATOM 1664 C C . MET A 1 218 ? -8.409 4.602 26.069 1.00 69.44 218 MET A C 1
ATOM 1666 O O . MET A 1 218 ? -9.595 4.568 26.401 1.00 69.44 218 MET A O 1
ATOM 1670 N N . ILE A 1 219 ? -7.740 3.493 25.732 1.00 72.56 219 ILE A N 1
ATOM 1671 C CA . ILE A 1 219 ? -8.398 2.181 25.630 1.00 72.56 219 ILE A CA 1
ATOM 1672 C C . ILE A 1 219 ? -8.872 1.679 27.006 1.00 72.56 219 ILE A C 1
ATOM 1674 O O . ILE A 1 219 ? -10.062 1.382 27.139 1.00 72.56 219 ILE A O 1
ATOM 1678 N N . PRO A 1 220 ? -8.041 1.645 28.066 1.00 72.75 220 PRO A N 1
ATOM 1679 C CA . PRO A 1 220 ? -8.516 1.328 29.411 1.00 72.75 220 PRO A CA 1
ATOM 1680 C C . PRO A 1 220 ? -9.648 2.244 29.891 1.00 72.75 220 PRO A C 1
ATOM 1682 O O . PRO A 1 220 ? -10.632 1.750 30.445 1.00 72.75 220 PRO A O 1
ATOM 1685 N N . VAL A 1 221 ? -9.558 3.558 29.646 1.00 74.62 221 VAL A N 1
ATOM 1686 C CA . VAL A 1 221 ? -10.623 4.510 30.017 1.00 74.62 221 VAL A CA 1
ATOM 1687 C C . VAL A 1 221 ? -11.934 4.181 29.300 1.00 74.62 221 VAL A C 1
ATOM 1689 O O . VAL A 1 221 ? -12.983 4.115 29.947 1.00 74.62 221 VAL A O 1
ATOM 1692 N N . MET A 1 222 ? -11.885 3.904 27.996 1.00 79.56 222 MET A N 1
ATOM 1693 C CA . MET A 1 222 ? -13.052 3.496 27.211 1.00 79.56 222 MET A CA 1
ATOM 1694 C C . MET A 1 222 ? -13.688 2.224 27.784 1.00 79.56 222 MET A C 1
ATOM 1696 O O . MET A 1 222 ? -14.901 2.162 27.978 1.00 79.56 222 MET A O 1
ATOM 1700 N N . TYR A 1 223 ? -12.877 1.229 28.136 1.00 78.50 223 TYR A N 1
ATOM 1701 C CA . TYR A 1 223 ? -13.360 -0.036 28.690 1.00 78.50 223 TYR A CA 1
ATOM 1702 C C . TYR A 1 223 ? -14.002 0.137 30.066 1.00 78.50 223 TYR A C 1
ATOM 1704 O O . TYR A 1 223 ? -15.043 -0.468 30.348 1.00 78.50 223 TYR A O 1
ATOM 1712 N N . VAL A 1 224 ? -13.419 0.983 30.915 1.00 78.19 224 VAL A N 1
ATOM 1713 C CA . VAL A 1 224 ? -14.003 1.361 32.205 1.00 78.19 224 VAL A CA 1
ATOM 1714 C C . VAL A 1 224 ? -15.353 2.055 31.992 1.00 78.19 224 VAL A C 1
ATOM 1716 O O . VAL A 1 224 ? -16.333 1.688 32.649 1.00 78.19 224 VAL A O 1
ATOM 1719 N N . ALA A 1 225 ? -15.443 2.987 31.039 1.00 79.69 225 ALA A N 1
ATOM 1720 C CA . ALA A 1 225 ? -16.690 3.662 30.684 1.00 79.69 225 ALA A CA 1
ATOM 1721 C C . ALA A 1 225 ? -17.764 2.675 30.187 1.00 79.69 225 ALA A C 1
ATOM 1723 O O . ALA A 1 225 ? -18.899 2.724 30.667 1.00 79.69 225 ALA A O 1
ATOM 1724 N N . CYS A 1 226 ? -17.411 1.722 29.316 1.00 82.81 226 CYS A N 1
ATOM 1725 C CA . CYS A 1 226 ? -18.327 0.688 28.819 1.00 82.81 226 CYS A CA 1
ATOM 1726 C C . CYS A 1 226 ? -18.940 -0.156 29.946 1.00 82.81 226 CYS A C 1
ATOM 1728 O O . CYS A 1 226 ? -20.143 -0.424 29.939 1.00 82.81 226 CYS A O 1
ATOM 1730 N N . GLY A 1 227 ? -18.166 -0.559 30.954 1.00 78.06 227 GLY A N 1
ATOM 1731 C CA . GLY A 1 227 ? -18.749 -1.319 32.063 1.00 78.06 227 GLY A CA 1
ATOM 1732 C C . GLY A 1 227 ? -19.468 -0.468 33.112 1.00 78.06 227 GLY A C 1
ATOM 1733 O O . GLY A 1 227 ? -20.425 -0.948 33.728 1.00 78.06 227 GLY A O 1
ATOM 1734 N N . TYR A 1 228 ? -19.131 0.816 33.277 1.00 80.12 228 TYR A N 1
ATOM 1735 C CA . TYR A 1 228 ? -20.022 1.742 33.993 1.00 80.12 228 TYR A CA 1
ATOM 1736 C C . TYR A 1 228 ? -21.362 1.900 33.274 1.00 80.12 228 TYR A C 1
ATOM 1738 O O . TYR A 1 228 ? -22.412 1.893 33.922 1.00 80.12 228 TYR A O 1
ATOM 1746 N N . PHE A 1 229 ? -21.337 1.960 31.945 1.00 80.56 229 PHE A N 1
ATOM 1747 C CA . PHE A 1 229 ? -22.537 2.005 31.125 1.00 80.56 229 PHE A CA 1
ATOM 1748 C C . PHE A 1 229 ? -23.395 0.738 31.284 1.00 80.56 229 PHE A C 1
ATOM 1750 O O . PHE A 1 229 ? -24.598 0.839 31.535 1.00 80.56 229 PHE A O 1
ATOM 1757 N N . GLY A 1 230 ? -22.781 -0.449 31.276 1.00 78.56 230 GLY A N 1
ATOM 1758 C CA . GLY A 1 230 ? -23.468 -1.706 31.596 1.00 78.56 230 GLY A CA 1
ATOM 1759 C C . GLY A 1 230 ? -24.136 -1.694 32.980 1.00 78.56 230 GLY A C 1
ATOM 1760 O O . GLY A 1 230 ? -25.308 -2.052 33.121 1.00 78.56 230 GLY A O 1
ATOM 1761 N N . ARG A 1 231 ? -23.446 -1.190 34.012 1.00 82.75 231 ARG A N 1
ATOM 1762 C CA . ARG A 1 231 ? -24.041 -1.015 35.354 1.00 82.75 231 ARG A CA 1
ATOM 1763 C C . ARG A 1 231 ? -25.215 -0.053 35.379 1.00 82.75 231 ARG A C 1
ATOM 1765 O O . ARG A 1 231 ? -26.165 -0.246 36.136 1.00 82.75 231 ARG A O 1
ATOM 1772 N N . TRP A 1 232 ? -25.141 1.014 34.604 1.00 85.44 232 TRP A N 1
ATOM 1773 C CA . TRP A 1 232 ? -26.235 1.963 34.517 1.00 85.44 232 TRP A CA 1
ATOM 1774 C C . TRP A 1 232 ? -27.472 1.320 33.869 1.00 85.44 232 TRP A C 1
ATOM 1776 O O . TRP A 1 232 ? -28.570 1.442 34.417 1.00 85.44 232 TRP A O 1
ATOM 1786 N N . LEU A 1 233 ? -27.296 0.545 32.792 1.00 81.88 233 LEU A N 1
ATOM 1787 C CA . LEU A 1 233 ? -28.393 -0.174 32.133 1.00 81.88 233 LEU A CA 1
ATOM 1788 C C . LEU A 1 233 ? -29.122 -1.137 33.072 1.00 81.88 233 LEU A C 1
ATOM 1790 O O . LEU A 1 233 ? -30.353 -1.112 33.118 1.00 81.88 233 LEU A O 1
ATOM 1794 N N . ILE A 1 234 ? -28.389 -1.950 33.846 1.00 83.19 234 ILE A N 1
ATOM 1795 C CA . ILE A 1 234 ? -29.032 -2.909 34.756 1.00 83.19 234 ILE A CA 1
ATOM 1796 C C . ILE A 1 234 ? -29.857 -2.182 35.824 1.00 83.19 234 ILE A C 1
ATOM 1798 O O . ILE A 1 234 ? -30.983 -2.589 36.093 1.00 83.19 234 ILE A O 1
ATOM 1802 N N . ARG A 1 235 ? -29.355 -1.058 36.363 1.00 83.62 235 ARG A N 1
ATOM 1803 C CA . ARG A 1 235 ? -30.081 -0.240 37.349 1.00 83.62 235 ARG A CA 1
ATOM 1804 C C . ARG A 1 235 ? -31.379 0.313 36.773 1.00 83.62 235 ARG A C 1
ATOM 1806 O O . ARG A 1 235 ? -32.429 0.170 37.398 1.00 83.62 235 ARG A O 1
ATOM 1813 N N . VAL A 1 236 ? -31.325 0.902 35.579 1.00 83.75 236 VAL A N 1
ATOM 1814 C CA . VAL A 1 236 ? -32.513 1.449 34.904 1.00 83.75 236 VAL A CA 1
ATOM 1815 C C . VAL A 1 236 ? -33.531 0.348 34.614 1.00 83.75 236 VAL A C 1
ATOM 1817 O O . VAL A 1 236 ? -34.719 0.532 34.879 1.00 83.75 236 VAL A O 1
ATOM 1820 N N . TYR A 1 237 ? -33.076 -0.807 34.121 1.00 86.12 237 TYR A N 1
ATOM 1821 C CA . TYR A 1 237 ? -33.940 -1.959 33.875 1.00 86.12 237 TYR A CA 1
ATOM 1822 C C . TYR A 1 237 ? -34.614 -2.448 35.164 1.00 86.12 237 TYR A C 1
ATOM 1824 O O . TYR A 1 237 ? -35.834 -2.615 35.189 1.00 86.12 237 TYR A O 1
ATOM 1832 N N . THR A 1 238 ? -33.858 -2.602 36.258 1.00 84.38 238 THR A N 1
ATOM 1833 C CA . THR A 1 238 ? -34.421 -3.022 37.551 1.00 84.38 238 THR A CA 1
ATOM 1834 C C . THR A 1 238 ? -35.419 -2.015 38.114 1.00 84.38 238 THR A C 1
ATOM 1836 O O . THR A 1 238 ? -36.476 -2.426 38.583 1.00 84.38 238 THR A O 1
ATOM 1839 N N . LEU A 1 239 ? -35.140 -0.710 38.011 1.00 83.06 239 LEU A N 1
ATOM 1840 C CA . LEU A 1 239 ? -36.049 0.344 38.475 1.00 83.06 239 LEU A CA 1
ATOM 1841 C C . LEU A 1 239 ? -37.352 0.362 37.669 1.00 83.06 239 LEU A C 1
ATOM 1843 O O . LEU A 1 239 ? -38.431 0.462 38.247 1.00 83.06 239 LEU A O 1
ATOM 1847 N N . ARG A 1 240 ? -37.271 0.211 36.340 1.00 80.94 240 ARG A N 1
ATOM 1848 C CA . ARG A 1 240 ? -38.459 0.117 35.477 1.00 80.94 240 ARG A CA 1
ATOM 1849 C C . ARG A 1 240 ? -39.292 -1.124 35.775 1.00 80.94 240 ARG A C 1
ATOM 1851 O O . ARG A 1 240 ? -40.506 -1.007 35.893 1.00 80.94 240 ARG A O 1
ATOM 1858 N N . LYS A 1 241 ? -38.650 -2.287 35.920 1.00 83.00 241 LYS A N 1
ATOM 1859 C CA . LYS A 1 241 ? -39.334 -3.546 36.246 1.00 83.00 241 LYS A CA 1
ATOM 1860 C C . LYS A 1 241 ? -40.021 -3.478 37.613 1.00 83.00 241 LYS A C 1
ATOM 1862 O O . LYS A 1 241 ? -41.132 -3.971 37.770 1.00 83.00 241 LYS A O 1
ATOM 1867 N N . TRP A 1 242 ? -39.382 -2.839 38.590 1.00 79.56 242 TRP A N 1
ATOM 1868 C CA . TRP A 1 242 ? -39.978 -2.606 39.903 1.00 79.56 242 TRP A CA 1
ATOM 1869 C C . TRP A 1 242 ? -41.192 -1.668 39.816 1.00 79.56 242 TRP A C 1
ATOM 1871 O O . TRP A 1 242 ? -42.258 -1.991 40.329 1.00 79.56 242 TRP A O 1
ATOM 1881 N N . ALA A 1 243 ? -41.081 -0.567 39.067 1.00 79.81 243 ALA A N 1
ATOM 1882 C CA . ALA A 1 243 ? -42.188 0.365 38.853 1.00 79.81 243 ALA A CA 1
ATOM 1883 C C . ALA A 1 243 ? -43.385 -0.258 38.107 1.00 79.81 243 ALA A C 1
ATOM 1885 O O . ALA A 1 243 ? -44.521 0.126 38.369 1.00 79.81 243 ALA A O 1
ATOM 1886 N N . SER A 1 244 ? -43.164 -1.211 37.192 1.00 82.00 244 SER A N 1
ATOM 1887 C CA . SER A 1 244 ? -44.263 -1.931 36.530 1.00 82.00 244 SER A CA 1
ATOM 1888 C C . SER A 1 244 ? -44.966 -2.926 37.454 1.00 82.00 244 SER A C 1
ATOM 1890 O O . SER A 1 244 ? -46.166 -3.114 37.317 1.00 82.00 244 SER A O 1
ATOM 1892 N N . LEU A 1 245 ? -44.240 -3.539 38.396 1.00 78.50 245 LEU A N 1
ATOM 1893 C CA . LEU A 1 245 ? -44.809 -4.503 39.347 1.00 78.50 245 LEU A CA 1
ATOM 1894 C C . LEU A 1 245 ? -45.677 -3.845 40.429 1.00 78.50 245 LEU A C 1
ATOM 1896 O O . LEU A 1 245 ? -46.529 -4.516 40.985 1.00 78.50 245 LEU A O 1
ATOM 1900 N N . HIS A 1 246 ? -45.478 -2.555 40.719 1.00 74.88 246 HIS A N 1
ATOM 1901 C CA . HIS A 1 246 ? -46.288 -1.800 41.687 1.00 74.88 246 HIS A CA 1
ATOM 1902 C C . HIS A 1 246 ? -47.385 -0.932 41.055 1.00 74.88 246 HIS A C 1
ATOM 1904 O O . HIS A 1 246 ? -48.075 -0.202 41.762 1.00 74.88 246 HIS A O 1
ATOM 1910 N N . LYS A 1 247 ? -47.531 -0.979 39.727 1.00 71.19 247 LYS A N 1
ATOM 1911 C CA . LYS A 1 247 ? -48.653 -0.358 39.007 1.00 71.19 247 LYS A CA 1
ATOM 1912 C C . LYS A 1 247 ? -49.783 -1.341 38.675 1.00 71.19 247 LYS A C 1
ATOM 1914 O O . LYS A 1 247 ? -50.826 -0.881 38.223 1.00 71.19 247 LYS A O 1
ATOM 1919 N N . ALA A 1 248 ? -49.549 -2.642 38.843 1.00 54.06 248 ALA A N 1
ATOM 1920 C CA . ALA A 1 248 ? -50.533 -3.712 38.696 1.00 54.06 248 ALA A CA 1
ATOM 1921 C C . ALA A 1 248 ? -51.054 -4.119 40.077 1.00 54.06 248 ALA A C 1
ATOM 1923 O O . ALA A 1 248 ? -52.246 -4.477 40.153 1.00 54.06 248 ALA A O 1
#

Radius of gyration: 26.69 Å; chains: 1; bounding box: 78×34×75 Å

Secondary structure (DSSP, 8-state):
-HHHHHHHHHHHHHHHHHH---TTTS-EEEEEETTEEEEE--TT-TT-SSS-EEEEESSSS-EEEEES-EEEEEEETTEEEEEETTEEEEEES--SS-TT-EEEEESSHHHHHHHHHHTT--S---PBPHHHHHHHS-HHHH-GGGGSSHHHHHS--HHHHHHHHHHHHHHHHHHHHHH---STTTHHHHHHHHHHHHHHHHHH-TT--S-HHHHHHHHHHHHHHHHHHHHHHHHHHHHHHHHHHT--

Organism: NCBI:txid412755

Sequence (248 aa):
QVILAIIGIGFVIMLVSSLSRPGLAAEFSLTIVGRYQVLRPGLESGHHKGPYVLIRRISPTMTAILLDGVERYAVHDKVIFGETDVGYFVLDTGATDHPDGELNLFENQLDWRAALRKKGVEGPLQLLDPLRVAATRPAKELRPEDYRRMNALLGLPDGGWSGLVLLCGAAISMLRGMFCKRTLGFVPFAVFIGLAAFQHAMFLSLSEGPSLCGMVVMIPVMYVACGYFGRWLIRVYTLRKWASLHKA

pLDDT: mean 74.83, std 16.04, range [35.47, 96.5]